Protein AF-A0A8S3RIJ0-F1 (afdb_monomer_lite)

Foldseek 3Di:
DVVVVVLVVVLLVVQLVQDDPLLQLLVLCCVLVLDPPVCSCVLVVDPDVSSSSVSVSVSNVVSVPVVSSLVSCCVDPNPVSSVVVVVSVVVVVVVVVVVVVVVVVVVVVVVVVVVVVVVVVVVVVVVVVVVVVVVVVVVVVVVVVVVVVVVVVVVVVVVVVVVVVVVVVVVVVVVVVVVVVVVVVVVVVVVVVVVVVVVVVVVVVVVVVVVVVVVVVVVVVVVVVVVVVVVVVVVVVVVVVVVVVVVVPPPDPDDDDDDDDDDDDDDDDDDDDDDDDDDDD

Sequence (281 aa):
MADTNKRIEKSLSFIKDNLTHVDSVIDKLIEFDVIPMKERDSIVCKPLERDQIQSVVDVVTRKKKRRGFLSALEETKNEHVADTIKSNEDNVEANDKAEKELQNIKEENKYLKTHQEKLRKQLEEKVSRMRELNKKAIESQNKCKQLEDKTEVMQKVLNEKEENVLALKDECGKLKTQIDQVEQKLKEKDEKIDALSKNLQDFFKELKNQSENTKQILSDNEQLKIEVAEMKKGIEELKKMCTSKYDEPKKMKSDTKPNISKNRPPLWRSGTSSTPRHLKK

Radius of gyration: 94.92 Å; chains: 1; bounding box: 170×48×234 Å

Secondary structure (DSSP, 8-state):
-HHHHHHHHHHHHHHHHH---HHHHHHHHHHTTSS-HHHHHHHHT-SSHHHHHHHHHHHHHHHT-HHHHHHHHHTTTTHHHHHHHHHHHHHHHHHHHHHHHHHHHHHHHHHHHHHHHHHHHHHHHHHHHHHHHHHHHHHHHHHHHHHHHHHHHHHHHHHHHHHHHHHHHHHHHHHHHHHHHHHHHHHHHHHHHHHHHHHHHHHHHHHHHHHHHHHHHHHHHHHHHHHHHHHHHHHHHHHHHHHHHHHGGGS--SS--------------------------

Structure (mmCIF, N/CA/C/O backbone):
data_AF-A0A8S3RIJ0-F1
#
_entry.id   AF-A0A8S3RIJ0-F1
#
loop_
_atom_site.group_PDB
_atom_site.id
_atom_site.type_symbol
_atom_site.label_atom_id
_atom_site.label_alt_id
_atom_site.label_comp_id
_atom_site.label_asym_id
_atom_site.label_entity_id
_atom_site.label_seq_id
_atom_site.pdbx_PDB_ins_code
_atom_site.Cartn_x
_atom_site.Cartn_y
_atom_site.Cartn_z
_atom_site.occupancy
_atom_site.B_iso_or_equiv
_atom_site.auth_seq_id
_atom_site.auth_comp_id
_atom_site.auth_asym_id
_atom_site.auth_atom_id
_atom_site.pdbx_PDB_model_num
ATOM 1 N N . MET A 1 1 ? -52.034 -9.203 65.435 1.00 43.47 1 MET A N 1
ATOM 2 C CA . MET A 1 1 ? -53.268 -9.190 66.260 1.00 43.47 1 MET A CA 1
ATOM 3 C C . MET A 1 1 ? -53.584 -10.536 66.919 1.00 43.47 1 MET A C 1
ATOM 5 O O . MET A 1 1 ? -54.028 -10.522 68.055 1.00 43.47 1 MET A O 1
ATOM 9 N N . ALA A 1 2 ? -53.355 -11.693 66.278 1.00 39.72 2 ALA A N 1
ATOM 10 C CA . ALA A 1 2 ? -53.595 -12.995 66.926 1.00 39.72 2 ALA A CA 1
ATOM 11 C C . ALA A 1 2 ? -52.648 -13.274 68.117 1.00 39.72 2 ALA A C 1
ATOM 13 O O . ALA A 1 2 ? -53.052 -13.872 69.110 1.00 39.72 2 ALA A O 1
ATOM 14 N N . ASP A 1 3 ? -51.408 -12.787 68.045 1.00 55.16 3 ASP A N 1
ATOM 15 C CA . ASP A 1 3 ? -50.369 -13.110 69.030 1.00 55.16 3 ASP A CA 1
ATOM 16 C C . ASP A 1 3 ? -50.439 -12.249 70.306 1.00 55.16 3 ASP A C 1
ATOM 18 O O . ASP A 1 3 ? -50.108 -12.703 71.397 1.00 55.16 3 ASP A O 1
ATOM 22 N N . THR A 1 4 ? -50.970 -11.028 70.203 1.00 55.75 4 THR A N 1
ATOM 23 C CA . THR A 1 4 ? -51.190 -10.123 71.343 1.00 55.75 4 THR A CA 1
ATOM 24 C C . THR A 1 4 ? -52.302 -10.628 72.261 1.00 55.75 4 THR A C 1
ATOM 26 O O . THR A 1 4 ? -52.150 -10.594 73.479 1.00 55.75 4 THR A O 1
ATOM 29 N N . ASN A 1 5 ? -53.385 -11.175 71.696 1.00 56.53 5 ASN A N 1
ATOM 30 C CA . ASN A 1 5 ? -54.497 -11.725 72.480 1.00 56.53 5 ASN A CA 1
ATOM 31 C C . ASN A 1 5 ? -54.069 -12.971 73.265 1.00 56.53 5 ASN A C 1
ATOM 33 O O . ASN A 1 5 ? -54.355 -13.085 74.453 1.00 56.53 5 ASN A O 1
ATOM 37 N N . LYS A 1 6 ? -53.284 -13.848 72.632 1.00 63.56 6 LYS A N 1
ATOM 38 C CA . LYS A 1 6 ? -52.745 -15.058 73.264 1.00 63.56 6 LYS A CA 1
ATOM 39 C C . LYS A 1 6 ? -51.758 -14.745 74.399 1.00 63.56 6 LYS A C 1
ATOM 41 O O . LYS A 1 6 ? -51.689 -15.478 75.384 1.00 63.56 6 LYS A O 1
ATOM 46 N N . ARG A 1 7 ? -51.005 -13.643 74.290 1.00 63.53 7 ARG A N 1
ATOM 47 C CA . ARG A 1 7 ? -50.091 -13.160 75.343 1.00 63.53 7 ARG A CA 1
ATOM 48 C C . ARG A 1 7 ? -50.849 -12.535 76.523 1.00 63.53 7 ARG A C 1
ATOM 50 O O . ARG A 1 7 ? -50.497 -12.811 77.666 1.00 63.53 7 ARG A O 1
ATOM 57 N N . ILE A 1 8 ? -51.917 -11.772 76.265 1.00 66.00 8 ILE A N 1
ATOM 58 C CA . ILE A 1 8 ? -52.792 -11.211 77.312 1.00 66.00 8 ILE A CA 1
ATOM 59 C C . ILE A 1 8 ? -53.454 -12.332 78.123 1.00 66.00 8 ILE A C 1
ATOM 61 O O . ILE A 1 8 ? -53.435 -12.285 79.350 1.00 66.00 8 ILE A O 1
ATOM 65 N N . GLU A 1 9 ? -53.970 -13.371 77.464 1.00 66.69 9 GLU A N 1
ATOM 66 C CA . GLU A 1 9 ? -54.578 -14.524 78.145 1.00 66.69 9 GLU A CA 1
ATOM 67 C C . GLU A 1 9 ? -53.598 -15.239 79.084 1.00 66.69 9 GLU A C 1
ATOM 69 O O . GLU A 1 9 ? -53.968 -15.587 80.205 1.00 66.69 9 GLU A O 1
ATOM 74 N N . LYS A 1 10 ? -52.333 -15.387 78.670 1.00 71.94 10 LYS A N 1
ATOM 75 C CA . LYS A 1 10 ? -51.284 -16.028 79.476 1.00 71.94 10 LYS A CA 1
ATOM 76 C C . LYS A 1 10 ? -50.884 -15.198 80.705 1.00 71.94 10 LYS A C 1
ATOM 78 O O . LYS A 1 10 ? -50.645 -15.755 81.777 1.00 71.94 10 LYS A O 1
ATOM 83 N N . SER A 1 11 ? -50.845 -13.872 80.578 1.00 72.19 11 SER A N 1
ATOM 84 C CA . SER A 1 11 ? -50.605 -12.970 81.714 1.00 72.19 11 SER A CA 1
ATOM 85 C C . SER A 1 11 ? -51.785 -12.960 82.688 1.00 72.19 11 SER A C 1
ATOM 87 O O . SER A 1 11 ? -51.584 -12.966 83.899 1.00 72.19 11 SER A O 1
ATOM 89 N N . LEU A 1 12 ? -53.020 -13.012 82.180 1.00 74.44 12 LEU A N 1
ATOM 90 C CA . LEU A 1 12 ? -54.222 -13.082 83.014 1.00 74.44 12 LEU A CA 1
ATOM 91 C C . LEU A 1 12 ? -54.333 -14.419 83.753 1.00 74.44 12 LEU A C 1
ATOM 93 O O . LEU A 1 12 ? -54.744 -14.421 84.910 1.00 74.44 12 LEU A O 1
ATOM 97 N N . SER A 1 13 ? -53.954 -15.545 83.138 1.00 78.25 13 SER A N 1
ATOM 98 C CA . SER A 1 13 ? -53.884 -16.829 83.849 1.00 78.25 13 SER A CA 1
ATOM 99 C C . SER A 1 13 ? -52.820 -16.812 84.948 1.00 78.25 13 SER A C 1
ATOM 101 O O . SER A 1 13 ? -53.092 -17.252 86.057 1.00 78.25 13 SER A O 1
ATOM 103 N N . PHE A 1 14 ? -51.647 -16.222 84.685 1.00 81.38 14 PHE A N 1
ATOM 104 C CA . PHE A 1 14 ? -50.584 -16.113 85.687 1.00 81.38 14 PHE A CA 1
ATOM 105 C C . PHE A 1 14 ? -51.025 -15.309 86.918 1.00 81.38 14 PHE A C 1
ATOM 107 O O . PHE A 1 14 ? -50.805 -15.749 88.043 1.00 81.38 14 PHE A O 1
ATOM 114 N N . ILE A 1 15 ? -51.703 -14.172 86.722 1.00 81.94 15 ILE A N 1
ATOM 115 C CA . ILE A 1 15 ? -52.221 -13.352 87.829 1.00 81.94 15 ILE A CA 1
ATOM 116 C C . ILE A 1 15 ? -53.247 -14.136 88.655 1.00 81.94 15 ILE A C 1
ATOM 118 O O . ILE A 1 15 ? -53.199 -14.099 89.880 1.00 81.94 15 ILE A O 1
ATOM 122 N N . LYS A 1 16 ? -54.149 -14.881 88.002 1.00 80.31 16 LYS A N 1
ATOM 123 C CA . LYS A 1 16 ? -55.184 -15.668 88.692 1.00 80.31 16 LYS A CA 1
ATOM 124 C C . LYS A 1 16 ? -54.617 -16.751 89.602 1.00 80.31 16 LYS A C 1
ATOM 126 O O . LYS A 1 16 ? -55.215 -17.030 90.635 1.00 80.31 16 LYS A O 1
ATOM 131 N N . ASP A 1 17 ? -53.496 -17.346 89.212 1.00 80.81 17 ASP A N 1
ATOM 132 C CA . ASP A 1 17 ? -52.905 -18.470 89.935 1.00 80.81 17 ASP A CA 1
ATOM 133 C C . ASP A 1 17 ? -51.870 -18.029 90.992 1.00 80.81 17 ASP A C 1
ATOM 135 O O . ASP A 1 17 ? -51.458 -18.850 91.806 1.00 80.81 17 ASP A O 1
ATOM 139 N N . ASN A 1 18 ? -51.455 -16.752 91.006 1.00 82.25 18 ASN A N 1
ATOM 140 C CA . ASN A 1 18 ? -50.363 -16.264 91.865 1.00 82.25 18 ASN A CA 1
ATOM 141 C C . ASN A 1 18 ? -50.725 -15.057 92.752 1.00 82.25 18 ASN A C 1
ATOM 143 O O . ASN A 1 18 ? -49.866 -14.604 93.512 1.00 82.25 18 ASN A O 1
ATOM 147 N N . LEU A 1 19 ? -51.953 -14.529 92.668 1.00 84.00 19 LEU A N 1
ATOM 148 C CA . LEU A 1 19 ? -52.415 -13.429 93.519 1.00 84.00 19 LEU A CA 1
ATOM 149 C C . LEU A 1 19 ? -52.816 -13.947 94.906 1.00 84.00 19 LEU A C 1
ATOM 151 O O . LEU A 1 19 ? -53.650 -14.839 95.030 1.00 84.00 19 LEU A O 1
ATOM 155 N N . THR A 1 20 ? -52.250 -13.352 95.949 1.00 80.12 20 THR A N 1
ATOM 156 C CA . THR A 1 20 ? -52.528 -13.669 97.357 1.00 80.12 20 THR A CA 1
ATOM 157 C C . THR A 1 20 ? -52.934 -12.398 98.103 1.00 80.12 20 THR A C 1
ATOM 159 O O . THR A 1 20 ? -52.719 -11.295 97.608 1.00 80.12 20 THR A O 1
ATOM 162 N N . HIS A 1 21 ? -53.547 -12.503 99.287 1.00 81.25 21 HIS A N 1
ATOM 163 C CA . HIS A 1 21 ? -53.942 -11.323 100.082 1.00 81.25 21 HIS A CA 1
ATOM 164 C C . HIS A 1 21 ? -54.812 -10.313 99.300 1.00 81.25 21 HIS A C 1
ATOM 166 O O . HIS A 1 21 ? -54.548 -9.108 99.276 1.00 81.25 21 HIS A O 1
ATOM 172 N N . VAL A 1 22 ? -55.850 -10.831 98.641 1.00 81.75 22 VAL A N 1
ATOM 173 C CA . VAL A 1 22 ? -56.714 -10.107 97.692 1.00 81.75 22 VAL A CA 1
ATOM 174 C C . VAL A 1 22 ? -57.384 -8.893 98.333 1.00 81.75 22 VAL A C 1
ATOM 176 O O . VAL A 1 22 ? -57.445 -7.838 97.708 1.00 81.75 22 VAL A O 1
ATOM 179 N N . ASP A 1 23 ? -57.806 -9.001 99.592 1.00 81.31 23 ASP A N 1
ATOM 180 C CA . ASP A 1 23 ? -58.427 -7.900 100.336 1.00 81.31 23 ASP A CA 1
ATOM 181 C C . ASP A 1 23 ? -57.489 -6.694 100.480 1.00 81.31 23 ASP A C 1
ATOM 183 O O . ASP A 1 23 ? -57.895 -5.555 100.262 1.00 81.31 23 ASP A O 1
ATOM 187 N N . SER A 1 24 ? -56.201 -6.939 100.750 1.00 83.38 24 SER A N 1
ATOM 188 C CA . SER A 1 24 ? -55.189 -5.880 100.842 1.00 83.38 24 SER A CA 1
ATOM 189 C C . SER A 1 24 ? -54.943 -5.210 99.490 1.00 83.38 24 SER A C 1
ATOM 191 O O . SER A 1 24 ? -54.743 -3.999 99.426 1.00 83.38 24 SER A O 1
ATOM 193 N N . VAL A 1 25 ? -54.996 -5.985 98.402 1.00 82.88 25 VAL A N 1
ATOM 194 C CA . VAL A 1 25 ? -54.912 -5.455 97.034 1.00 82.88 25 VAL A CA 1
ATOM 195 C C . VAL A 1 25 ? -56.142 -4.604 96.727 1.00 82.88 25 VAL A C 1
ATOM 197 O O . VAL A 1 25 ? -55.992 -3.503 96.214 1.00 82.88 25 VAL A O 1
ATOM 200 N N . ILE A 1 26 ? -57.351 -5.051 97.077 1.00 83.50 26 ILE A N 1
ATOM 201 C CA . ILE A 1 26 ? -58.597 -4.297 96.862 1.00 83.50 26 ILE A CA 1
ATOM 202 C C . ILE A 1 26 ? -58.576 -2.965 97.618 1.00 83.50 26 ILE A C 1
ATOM 204 O O . ILE A 1 26 ? -58.917 -1.936 97.035 1.00 83.50 26 ILE A O 1
ATOM 208 N N . ASP A 1 27 ? -58.141 -2.963 98.877 1.00 84.19 27 ASP A N 1
ATOM 209 C CA . ASP A 1 27 ? -58.068 -1.746 99.690 1.00 84.19 27 ASP A CA 1
ATOM 210 C C . ASP A 1 27 ? -57.086 -0.729 99.089 1.00 84.19 27 ASP A C 1
ATOM 212 O O . ASP A 1 27 ? -57.430 0.445 98.926 1.00 84.19 27 ASP A O 1
ATOM 216 N N . LYS A 1 28 ? -55.912 -1.190 98.637 1.00 85.25 28 LYS A N 1
ATOM 217 C CA . LYS A 1 28 ? -54.950 -0.353 97.904 1.00 85.25 28 LYS A CA 1
ATOM 218 C C . LYS A 1 28 ? -55.471 0.120 96.548 1.00 85.25 28 LYS A C 1
ATOM 220 O O . LYS A 1 28 ? -55.224 1.254 96.151 1.00 85.25 28 LYS A O 1
ATOM 225 N N . LEU A 1 29 ? -56.251 -0.694 95.840 1.00 84.62 29 LEU A N 1
ATOM 226 C CA . LEU A 1 29 ? -56.880 -0.283 94.581 1.00 84.62 29 LEU A CA 1
ATOM 227 C C . LEU A 1 29 ? -57.945 0.799 94.771 1.00 84.62 29 LEU A C 1
ATOM 229 O O . LEU A 1 29 ? -58.163 1.592 93.856 1.00 84.62 29 LEU A O 1
ATOM 233 N N . ILE A 1 30 ? -58.600 0.847 95.928 1.00 84.75 30 ILE A N 1
ATOM 234 C CA . ILE A 1 30 ? -59.526 1.928 96.280 1.00 84.75 30 ILE A CA 1
ATOM 235 C C . ILE A 1 30 ? -58.745 3.187 96.657 1.00 84.75 30 ILE A C 1
ATOM 237 O O . ILE A 1 30 ? -59.102 4.273 96.206 1.00 84.75 30 ILE A O 1
ATOM 241 N N . GLU A 1 31 ? -57.651 3.040 97.411 1.00 86.62 31 GLU A N 1
ATOM 242 C CA . GLU A 1 31 ? -56.743 4.140 97.765 1.00 86.62 31 GLU A CA 1
ATOM 243 C C . GLU A 1 31 ? -56.167 4.831 96.517 1.00 86.62 31 GLU A C 1
ATOM 245 O O . GLU A 1 31 ? -56.173 6.057 96.424 1.00 86.62 31 GLU A O 1
ATOM 250 N N . PHE A 1 32 ? -55.759 4.056 95.508 1.00 82.88 32 PHE A N 1
ATOM 251 C CA . PHE A 1 32 ? -55.255 4.576 94.232 1.00 82.88 32 PHE A CA 1
ATOM 252 C C . PHE A 1 32 ? -56.344 4.994 93.231 1.00 82.88 32 PHE A C 1
ATOM 254 O O . PHE A 1 32 ? -56.036 5.240 92.060 1.00 82.88 32 PHE A O 1
ATOM 261 N N . ASP A 1 33 ? -57.614 5.051 93.650 1.00 82.19 33 ASP A N 1
ATOM 262 C CA . ASP A 1 33 ? -58.767 5.380 92.798 1.00 82.19 33 ASP A CA 1
ATOM 263 C C . ASP A 1 33 ? -58.870 4.476 91.543 1.00 82.19 33 ASP A C 1
ATOM 265 O O . ASP A 1 33 ? -59.362 4.856 90.475 1.00 82.19 33 ASP A O 1
ATOM 269 N N . VAL A 1 34 ? -58.370 3.241 91.622 1.00 81.19 34 VAL A N 1
ATOM 270 C CA . VAL A 1 34 ? -58.473 2.248 90.541 1.00 81.19 34 VAL A CA 1
ATOM 271 C C . VAL A 1 34 ? -59.858 1.608 90.542 1.00 81.19 34 VAL A C 1
ATOM 273 O O . VAL A 1 34 ? -60.438 1.397 89.472 1.00 81.19 34 VAL A O 1
ATOM 276 N N . ILE A 1 35 ? -60.398 1.345 91.736 1.00 83.62 35 ILE A N 1
ATOM 277 C CA . ILE A 1 35 ? -61.718 0.752 91.959 1.00 83.62 35 ILE A CA 1
ATOM 278 C C . ILE A 1 35 ? -62.524 1.671 92.889 1.00 83.62 35 ILE A C 1
ATOM 280 O O . ILE A 1 35 ? -62.034 2.045 93.950 1.00 83.62 35 ILE A O 1
ATOM 284 N N . PRO A 1 36 ? -63.766 2.045 92.540 1.00 80.25 36 PRO A N 1
ATOM 285 C CA . PRO A 1 36 ? -64.604 2.834 93.432 1.00 80.25 36 PRO A CA 1
ATOM 286 C C . PRO A 1 36 ? -65.034 2.000 94.644 1.00 80.25 36 PRO A C 1
ATOM 288 O O . PRO A 1 36 ? -65.353 0.821 94.518 1.00 80.25 36 PRO A O 1
ATOM 291 N N . MET A 1 37 ? -65.153 2.634 95.810 1.00 79.50 37 MET A N 1
ATOM 292 C CA . MET A 1 37 ? -65.466 1.955 97.078 1.00 79.50 37 MET A CA 1
ATOM 293 C C . MET A 1 37 ? -66.746 1.097 97.039 1.00 79.50 37 MET A C 1
ATOM 295 O O . MET A 1 37 ? -66.829 0.079 97.712 1.00 79.50 37 MET A O 1
ATOM 299 N N . LYS A 1 38 ? -67.718 1.449 96.186 1.00 81.19 38 LYS A N 1
ATOM 300 C CA . LYS A 1 38 ? -68.960 0.680 95.974 1.00 81.19 38 LYS A CA 1
ATOM 301 C C . LYS A 1 38 ? -68.738 -0.696 95.329 1.00 81.19 38 LYS A C 1
ATOM 303 O O . LYS A 1 38 ? -69.563 -1.588 95.488 1.00 81.19 38 LYS A O 1
ATOM 308 N N . GLU A 1 39 ? -67.652 -0.865 94.577 1.00 80.31 39 GLU A N 1
ATOM 309 C CA . GLU A 1 39 ? -67.288 -2.137 93.944 1.00 80.31 39 GLU A CA 1
ATOM 310 C C . GLU A 1 39 ? -66.538 -3.064 94.924 1.00 80.31 39 GLU A C 1
ATOM 312 O O . GLU A 1 39 ? -66.476 -4.264 94.672 1.00 80.31 39 GLU A O 1
ATOM 317 N N . ARG A 1 40 ? -66.057 -2.550 96.073 1.00 81.50 40 ARG A N 1
ATOM 318 C CA . ARG A 1 40 ? -65.376 -3.328 97.127 1.00 81.50 40 ARG A CA 1
ATOM 319 C C . ARG A 1 40 ? -66.235 -4.481 97.621 1.00 81.50 40 ARG A C 1
ATOM 321 O O . ARG A 1 40 ? -65.846 -5.637 97.502 1.00 81.50 40 ARG A O 1
ATOM 328 N N . ASP A 1 41 ? -67.431 -4.164 98.105 1.00 79.38 41 ASP A N 1
ATOM 329 C CA . ASP A 1 41 ? -68.324 -5.147 98.722 1.00 79.38 41 ASP A CA 1
ATOM 330 C C . ASP A 1 41 ? -68.803 -6.174 97.686 1.00 79.38 41 ASP A C 1
ATOM 332 O O . ASP A 1 41 ? -68.925 -7.358 97.975 1.00 79.38 41 ASP A O 1
ATOM 336 N N . SER A 1 42 ? -68.962 -5.748 96.428 1.00 80.69 42 SER A N 1
ATOM 337 C CA . SER A 1 42 ? -69.319 -6.640 95.315 1.00 80.69 42 SER A CA 1
ATOM 338 C C . SER A 1 42 ? -68.216 -7.646 94.963 1.00 80.69 42 SER A C 1
ATOM 340 O O . SER A 1 42 ? -68.508 -8.711 94.415 1.00 80.69 42 SER A O 1
ATOM 342 N N . ILE A 1 43 ? -66.953 -7.313 95.239 1.00 80.81 43 ILE A N 1
ATOM 343 C CA . ILE A 1 43 ? -65.804 -8.193 95.019 1.00 80.81 43 ILE A CA 1
ATOM 344 C C . ILE A 1 43 ? -65.590 -9.085 96.245 1.00 80.81 43 ILE A C 1
ATOM 346 O O . ILE A 1 43 ? -65.499 -10.297 96.086 1.00 80.81 43 ILE A O 1
ATOM 350 N N . VAL A 1 44 ? -65.565 -8.506 97.449 1.00 79.94 44 VAL A N 1
ATOM 351 C CA . VAL A 1 44 ? -65.253 -9.203 98.711 1.00 79.94 44 VAL A CA 1
ATOM 352 C C . VAL A 1 44 ? -66.360 -10.181 99.123 1.00 79.94 44 VAL A C 1
ATOM 354 O O . VAL A 1 44 ? -66.058 -11.252 99.639 1.00 79.94 44 VAL A O 1
ATOM 357 N N . CYS A 1 45 ? -67.637 -9.905 98.824 1.00 78.25 45 CYS A N 1
ATOM 358 C CA . CYS A 1 45 ? -68.747 -10.823 99.128 1.00 78.25 45 CYS A CA 1
ATOM 359 C C . CYS A 1 45 ? -68.745 -12.127 98.305 1.00 78.25 45 CYS A C 1
ATOM 361 O O . CYS A 1 45 ? -69.657 -12.945 98.457 1.00 78.25 45 CYS A O 1
ATOM 363 N N . LYS A 1 46 ? -67.762 -12.344 97.421 1.00 81.44 46 LYS A N 1
ATOM 364 C CA . LYS A 1 46 ? -67.635 -13.606 96.689 1.00 81.44 46 LYS A CA 1
ATOM 365 C C . LYS A 1 46 ? -67.059 -14.703 97.595 1.00 81.44 46 LYS A C 1
ATOM 367 O O . LYS A 1 46 ? -66.079 -14.453 98.289 1.00 81.44 46 LYS A O 1
ATOM 372 N N . PRO A 1 47 ? -67.645 -15.916 97.584 1.00 70.19 47 PRO A N 1
ATOM 373 C CA . PRO A 1 47 ? -67.356 -16.952 98.579 1.00 70.19 47 PRO A CA 1
ATOM 374 C C . PRO A 1 47 ? -65.996 -17.639 98.401 1.00 70.19 47 PRO A C 1
ATOM 376 O O . PRO A 1 47 ? -65.506 -18.261 99.338 1.00 70.19 47 PRO A O 1
ATOM 379 N N . LEU A 1 48 ? -65.395 -17.561 97.211 1.00 79.88 48 LEU A N 1
ATOM 380 C CA . LEU A 1 48 ? -64.098 -18.161 96.905 1.00 79.88 48 LEU A CA 1
ATOM 381 C C . LEU A 1 48 ? -63.094 -17.066 96.549 1.00 79.88 48 LEU A C 1
ATOM 383 O O . LEU A 1 48 ? -63.380 -16.228 95.692 1.00 79.88 48 LEU A O 1
ATOM 387 N N . GLU A 1 49 ? -61.887 -17.133 97.119 1.00 76.12 49 GLU A N 1
ATOM 388 C CA . GLU A 1 49 ? -60.786 -16.210 96.792 1.00 76.12 49 GLU A CA 1
ATOM 389 C C . GLU A 1 49 ? -60.524 -16.160 95.281 1.00 76.12 49 GLU A C 1
ATOM 391 O O . GLU A 1 49 ? -60.311 -15.096 94.712 1.00 76.12 49 GLU A O 1
ATOM 396 N N . ARG A 1 50 ? -60.649 -17.293 94.581 1.00 76.81 50 ARG A N 1
ATOM 397 C CA . ARG A 1 50 ? -60.484 -17.361 93.122 1.00 76.81 50 ARG A CA 1
ATOM 398 C C . ARG A 1 50 ? -61.487 -16.486 92.358 1.00 76.81 50 ARG A C 1
ATOM 400 O O . ARG A 1 50 ? -61.130 -15.874 91.352 1.00 76.81 50 ARG A O 1
ATOM 407 N N . ASP A 1 51 ? -62.718 -16.387 92.855 1.00 79.69 51 ASP A N 1
ATOM 408 C CA . ASP A 1 51 ? -63.769 -15.557 92.261 1.00 79.69 51 ASP A CA 1
ATOM 409 C C . ASP A 1 51 ? -63.576 -14.075 92.608 1.00 79.69 51 ASP A C 1
ATOM 411 O O . ASP A 1 51 ? -63.900 -13.197 91.798 1.00 79.69 51 ASP A O 1
ATOM 415 N N . GLN A 1 52 ? -63.010 -13.783 93.784 1.00 81.88 52 GLN A N 1
ATOM 416 C CA . GLN A 1 52 ? -62.574 -12.440 94.165 1.00 81.88 52 GLN A CA 1
ATOM 417 C C . GLN A 1 52 ? -61.432 -11.974 93.246 1.00 81.88 52 GLN A C 1
ATOM 419 O O . GLN A 1 52 ? -61.563 -10.932 92.603 1.00 81.88 52 GLN A O 1
ATOM 424 N N . ILE A 1 53 ? -60.379 -12.787 93.073 1.00 82.06 53 ILE A N 1
ATOM 425 C CA . ILE A 1 53 ? -59.241 -12.535 92.168 1.00 82.06 53 ILE A CA 1
ATOM 426 C C . ILE A 1 53 ? -59.729 -12.295 90.738 1.00 82.06 53 ILE A C 1
ATOM 428 O O . ILE A 1 53 ? -59.354 -11.304 90.113 1.00 82.06 53 ILE A O 1
ATOM 432 N N . GLN A 1 54 ? -60.618 -13.154 90.228 1.00 82.38 54 GLN A N 1
ATOM 433 C CA . GLN A 1 54 ? -61.210 -12.996 88.899 1.00 82.38 54 GLN A CA 1
ATOM 434 C C . GLN A 1 54 ? -61.920 -11.643 88.746 1.00 82.38 54 GLN A C 1
ATOM 436 O O . GLN A 1 54 ? -61.775 -10.973 87.728 1.00 82.38 54 GLN A O 1
ATOM 441 N N . SER A 1 55 ? -62.638 -11.203 89.780 1.00 82.00 55 SER A N 1
ATOM 442 C CA . SER A 1 55 ? -63.369 -9.932 89.765 1.00 82.00 55 SER A CA 1
ATOM 443 C C . SER A 1 55 ? -62.448 -8.725 89.812 1.00 82.00 55 SER A C 1
ATOM 445 O O . SER A 1 55 ? -62.680 -7.765 89.080 1.00 82.00 55 SER A O 1
ATOM 447 N N . VAL A 1 56 ? -61.394 -8.780 90.630 1.00 80.88 56 VAL A N 1
ATOM 448 C CA . VAL A 1 56 ? -60.347 -7.750 90.671 1.00 80.88 56 VAL A CA 1
ATOM 449 C C . VAL A 1 56 ? -59.695 -7.629 89.297 1.00 80.88 56 VAL A C 1
ATOM 451 O O . VAL A 1 56 ? -59.626 -6.531 88.744 1.00 80.88 56 VAL A O 1
ATOM 454 N N . VAL A 1 57 ? -59.304 -8.757 88.700 1.00 79.19 57 VAL A N 1
ATOM 455 C CA . VAL A 1 57 ? -58.710 -8.806 87.359 1.00 79.19 57 VAL A CA 1
ATOM 456 C C . VAL A 1 57 ? -59.665 -8.228 86.309 1.00 79.19 57 VAL A C 1
ATOM 458 O O . VAL A 1 57 ? -59.251 -7.391 85.507 1.00 79.19 57 VAL A O 1
ATOM 461 N N . ASP A 1 58 ? -60.950 -8.582 86.331 1.00 80.69 58 ASP A N 1
ATOM 462 C CA . ASP A 1 58 ? -61.939 -8.093 85.360 1.00 80.69 58 ASP A CA 1
ATOM 463 C C . ASP A 1 58 ? -62.243 -6.599 85.520 1.00 80.69 58 ASP A C 1
ATOM 465 O O . ASP A 1 58 ? -62.457 -5.887 84.535 1.00 80.69 58 ASP A O 1
ATOM 469 N N . VAL A 1 59 ? -62.289 -6.087 86.752 1.00 77.56 59 VAL A N 1
ATOM 470 C CA . VAL A 1 59 ? -62.484 -4.654 87.019 1.00 77.56 59 VAL A CA 1
ATOM 471 C C . VAL A 1 59 ? -61.269 -3.854 86.551 1.00 77.56 59 VAL A C 1
ATOM 473 O O . VAL A 1 59 ? -61.420 -2.894 85.792 1.00 77.56 59 VAL A O 1
ATOM 476 N N . VAL A 1 60 ? -60.062 -4.283 86.915 1.00 75.31 60 VAL A N 1
ATOM 477 C CA . VAL A 1 60 ? -58.808 -3.624 86.524 1.00 75.31 60 VAL A CA 1
ATOM 478 C C . VAL A 1 60 ? -58.624 -3.638 85.003 1.00 75.31 60 VAL A C 1
ATOM 480 O O . VAL A 1 60 ? -58.291 -2.607 84.408 1.00 75.31 60 VAL A O 1
ATOM 483 N N . THR A 1 61 ? -58.919 -4.767 84.351 1.00 74.88 61 THR A N 1
ATOM 484 C CA . THR A 1 61 ? -58.834 -4.911 82.887 1.00 74.88 61 THR A CA 1
ATOM 485 C C . THR A 1 61 ? -59.846 -4.007 82.174 1.00 74.88 61 THR A C 1
ATOM 487 O O . THR A 1 61 ? -59.509 -3.374 81.172 1.00 74.88 61 THR A O 1
ATOM 490 N N . ARG A 1 62 ? -61.068 -3.858 82.713 1.00 77.50 62 ARG A N 1
ATOM 491 C CA . ARG A 1 62 ? -62.097 -2.951 82.164 1.00 77.50 62 ARG A CA 1
ATOM 492 C C . ARG A 1 62 ? -61.735 -1.474 82.306 1.00 77.50 62 ARG A C 1
ATOM 494 O O . ARG A 1 62 ? -61.995 -0.696 81.390 1.00 77.50 62 ARG A O 1
ATOM 501 N N . LYS A 1 63 ? -61.146 -1.074 83.436 1.00 75.00 63 LYS A N 1
ATOM 502 C CA . LYS A 1 63 ? -60.846 0.336 83.747 1.00 75.00 63 LYS A CA 1
ATOM 503 C C . LYS A 1 63 ? -59.547 0.840 83.110 1.00 75.00 63 LYS A C 1
ATOM 505 O O . LYS A 1 63 ? -59.310 2.044 83.121 1.00 75.00 63 LYS A O 1
ATOM 510 N N . LYS A 1 64 ? -58.703 -0.048 82.563 1.00 72.12 64 LYS A N 1
ATOM 511 C CA . LYS A 1 64 ? -57.405 0.271 81.926 1.00 72.12 64 LYS A CA 1
ATOM 512 C C . LYS A 1 64 ? -56.432 1.073 82.816 1.00 72.12 64 LYS A C 1
ATOM 514 O O . LYS A 1 64 ? -55.455 1.631 82.320 1.00 72.12 64 LYS A O 1
ATOM 519 N N . LYS A 1 65 ? -56.647 1.112 84.136 1.00 75.12 65 LYS A N 1
ATOM 520 C CA . LYS A 1 65 ? -55.808 1.822 85.121 1.00 75.12 65 LYS A CA 1
ATOM 521 C C . LYS A 1 65 ? -54.681 0.912 85.643 1.00 75.12 65 LYS A C 1
ATOM 523 O O . LYS A 1 65 ? -54.574 0.637 86.833 1.00 75.12 65 LYS A O 1
ATOM 528 N N . ARG A 1 66 ? -53.825 0.433 84.731 1.00 75.00 66 ARG A N 1
ATOM 529 C CA . ARG A 1 66 ? -52.769 -0.563 85.020 1.00 75.00 66 ARG A CA 1
ATOM 530 C C . ARG A 1 66 ? -51.706 -0.072 86.006 1.00 75.00 66 ARG A C 1
ATOM 532 O O . ARG A 1 66 ? -51.241 -0.851 86.825 1.00 75.00 66 ARG A O 1
ATOM 539 N N . ARG A 1 67 ? -51.348 1.217 85.959 1.00 78.94 67 ARG A N 1
ATOM 540 C CA . ARG A 1 67 ? -50.319 1.799 86.838 1.00 78.94 67 ARG A CA 1
ATOM 541 C C . ARG A 1 67 ? -50.713 1.709 88.313 1.00 78.94 67 ARG A C 1
ATOM 543 O O . ARG A 1 67 ? -49.928 1.220 89.107 1.00 78.94 67 ARG A O 1
ATOM 550 N N . GLY A 1 68 ? -51.945 2.096 88.647 1.00 79.25 68 GLY A N 1
ATOM 551 C CA . GLY A 1 68 ? -52.453 1.966 90.016 1.00 79.25 68 GLY A CA 1
ATOM 552 C C . GLY A 1 68 ? -52.624 0.507 90.450 1.00 79.25 68 GLY A C 1
ATOM 553 O O . GLY A 1 68 ? -52.491 0.206 91.628 1.00 79.25 68 GLY A O 1
ATOM 554 N N . PHE A 1 69 ? -52.854 -0.413 89.504 1.00 82.50 69 PHE A N 1
ATOM 555 C CA . PHE A 1 69 ? -52.862 -1.845 89.801 1.00 82.50 69 PHE A CA 1
ATOM 556 C C . PHE A 1 69 ? -51.475 -2.393 90.135 1.00 82.50 69 PHE A C 1
ATOM 558 O O . PHE A 1 69 ? -51.338 -3.090 91.130 1.00 82.50 69 PHE A O 1
ATOM 565 N N . LEU A 1 70 ? -50.443 -2.037 89.368 1.00 81.56 70 LEU A N 1
ATOM 566 C CA . LEU A 1 70 ? -49.062 -2.417 89.678 1.00 81.56 70 LEU A CA 1
ATOM 567 C C . LEU A 1 70 ? -48.604 -1.835 91.023 1.00 81.56 70 LEU A C 1
ATOM 569 O O . LEU A 1 70 ? -48.080 -2.579 91.842 1.00 81.56 70 LEU A O 1
ATOM 573 N N . SER A 1 71 ? -48.908 -0.563 91.304 1.00 84.62 71 SER A N 1
ATOM 574 C CA . SER A 1 71 ? -48.608 0.056 92.604 1.00 84.62 71 SER A CA 1
ATOM 575 C C . SER A 1 71 ? -49.325 -0.636 93.772 1.00 84.62 71 SER A C 1
ATOM 577 O O . SER A 1 71 ? -48.724 -0.839 94.819 1.00 84.62 71 SER A O 1
ATOM 579 N N . ALA A 1 72 ? -50.577 -1.079 93.593 1.00 83.62 72 ALA A N 1
ATOM 580 C CA . ALA A 1 72 ? -51.280 -1.879 94.602 1.00 83.62 72 ALA A CA 1
ATOM 581 C C . ALA A 1 72 ? -50.655 -3.267 94.809 1.00 83.62 72 ALA A C 1
ATOM 583 O O . ALA A 1 72 ? -50.653 -3.779 95.925 1.00 83.62 72 ALA A O 1
ATOM 584 N N . LEU A 1 73 ? -50.126 -3.893 93.756 1.00 84.50 73 LEU A N 1
ATOM 585 C CA . LEU A 1 73 ? -49.431 -5.176 93.872 1.00 84.50 73 LEU A CA 1
ATOM 586 C C . LEU A 1 73 ? -48.064 -5.035 94.561 1.00 84.50 73 LEU A C 1
ATOM 588 O O . LEU A 1 73 ? -47.715 -5.899 95.357 1.00 84.50 73 LEU A O 1
ATOM 592 N N . GLU A 1 74 ? -47.337 -3.947 94.298 1.00 84.31 74 GLU A N 1
ATOM 593 C CA . GLU A 1 74 ? -46.040 -3.622 94.918 1.00 84.31 74 GLU A CA 1
ATOM 594 C C . GLU A 1 74 ? -46.164 -3.251 96.401 1.00 84.31 74 GLU A C 1
ATOM 596 O O . GLU A 1 74 ? -45.340 -3.657 97.212 1.00 84.31 74 GLU A O 1
ATOM 601 N N . GLU A 1 75 ? -47.213 -2.515 96.784 1.00 84.50 75 GLU A N 1
ATOM 602 C CA . GLU A 1 75 ? -47.468 -2.152 98.189 1.00 84.50 75 GLU A CA 1
ATOM 603 C C . GLU A 1 75 ? -48.146 -3.266 99.000 1.00 84.50 75 GLU A C 1
ATOM 605 O O . GLU A 1 75 ? -48.423 -3.111 100.193 1.00 84.50 75 GLU A O 1
ATOM 610 N N . THR A 1 76 ? -48.424 -4.402 98.363 1.00 83.44 76 THR A N 1
ATOM 611 C CA . THR A 1 76 ? -48.954 -5.598 99.017 1.00 83.44 76 THR A CA 1
ATOM 612 C C . THR A 1 76 ? -47.956 -6.743 98.900 1.00 83.44 76 THR A C 1
ATOM 614 O O . THR A 1 76 ? -46.916 -6.638 98.260 1.00 83.44 76 THR A O 1
ATOM 617 N N . LYS A 1 77 ? -48.257 -7.892 99.510 1.00 82.38 77 LYS A N 1
ATOM 618 C CA . LYS A 1 77 ? -47.413 -9.098 99.424 1.00 82.38 77 LYS A CA 1
ATOM 619 C C . LYS A 1 77 ? -47.479 -9.789 98.044 1.00 82.38 77 LYS A C 1
ATOM 621 O O . LYS A 1 77 ? -47.410 -11.011 97.974 1.00 82.38 77 LYS A O 1
ATOM 626 N N . ASN A 1 78 ? -47.651 -9.026 96.961 1.00 85.62 78 ASN A N 1
ATOM 627 C CA . ASN A 1 78 ? -47.787 -9.510 95.583 1.00 85.62 78 ASN A CA 1
ATOM 628 C C 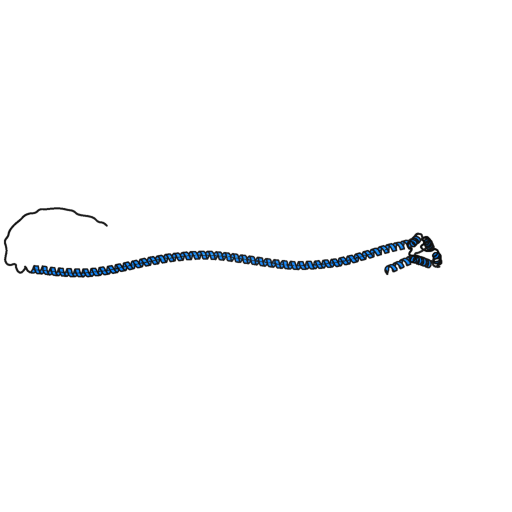. ASN A 1 78 ? -46.748 -8.905 94.626 1.00 85.62 78 ASN A C 1
ATOM 630 O O . ASN A 1 78 ? -46.962 -8.881 93.411 1.00 85.62 78 ASN A O 1
ATOM 634 N N . GLU A 1 79 ? -45.616 -8.445 95.159 1.00 83.69 79 GLU A N 1
ATOM 635 C CA . GLU A 1 79 ? -44.499 -7.879 94.394 1.00 83.69 79 GLU A CA 1
ATOM 636 C C . GLU A 1 79 ? -44.027 -8.821 93.269 1.00 83.69 79 GLU A C 1
ATOM 638 O O . GLU A 1 79 ? -43.839 -8.384 92.137 1.00 83.69 79 GLU A O 1
ATOM 643 N N . HIS A 1 80 ? -43.988 -10.141 93.505 1.00 80.38 80 HIS A N 1
ATOM 644 C CA . HIS A 1 80 ? -43.631 -11.149 92.490 1.00 80.38 80 HIS A CA 1
ATOM 645 C C . HIS A 1 80 ? -44.567 -11.148 91.272 1.00 80.38 80 HIS A C 1
ATOM 647 O O . HIS A 1 80 ? -44.141 -11.427 90.145 1.00 80.38 80 HIS A O 1
ATOM 653 N N . VAL A 1 81 ? -45.850 -10.836 91.486 1.00 84.12 81 VAL A N 1
ATOM 654 C CA . VAL A 1 81 ? -46.837 -10.697 90.410 1.00 84.12 81 VAL A CA 1
ATOM 655 C C . VAL A 1 81 ? -46.579 -9.402 89.646 1.00 84.12 81 VAL A C 1
ATOM 657 O O . VAL A 1 81 ? -46.584 -9.422 88.415 1.00 84.12 81 VAL A O 1
ATOM 660 N N . ALA A 1 82 ? -46.300 -8.301 90.350 1.00 81.94 82 ALA A N 1
ATOM 661 C CA . ALA A 1 82 ? -45.955 -7.022 89.733 1.00 81.94 82 ALA A CA 1
ATOM 662 C C . ALA A 1 82 ? -44.687 -7.127 88.867 1.00 81.94 82 ALA A C 1
ATOM 664 O O . ALA A 1 82 ? -44.711 -6.721 87.703 1.00 81.94 82 ALA A O 1
ATOM 665 N N . ASP A 1 83 ? -43.625 -7.749 89.380 1.00 84.50 83 ASP A N 1
ATOM 666 C CA . ASP A 1 83 ? -42.349 -7.935 88.681 1.00 84.50 83 ASP A CA 1
ATOM 667 C C . ASP A 1 83 ? -42.487 -8.805 87.434 1.00 84.50 83 ASP A C 1
ATOM 669 O O . ASP A 1 83 ? -41.957 -8.477 86.372 1.00 84.50 83 ASP A O 1
ATOM 673 N N . THR A 1 84 ? -43.257 -9.892 87.519 1.00 83.88 84 THR A N 1
ATOM 674 C CA . THR A 1 84 ? -43.504 -10.758 86.359 1.00 83.88 84 THR A CA 1
ATOM 675 C C . THR A 1 84 ? -44.327 -10.038 85.290 1.00 83.88 84 THR A C 1
ATOM 677 O O . THR A 1 84 ? -44.088 -10.212 84.093 1.00 83.88 84 THR A O 1
ATOM 680 N N . ILE A 1 85 ? -45.298 -9.210 85.693 1.00 82.56 85 ILE A N 1
ATOM 681 C CA . ILE A 1 85 ? -46.081 -8.396 84.757 1.00 82.56 85 ILE A CA 1
ATOM 682 C C . ILE A 1 85 ? -45.187 -7.360 84.065 1.00 82.56 85 ILE A C 1
ATOM 684 O O . ILE A 1 85 ? -45.281 -7.237 82.842 1.00 82.56 85 ILE A O 1
ATOM 688 N N . LYS A 1 86 ? -44.325 -6.657 84.814 1.00 83.38 86 LYS A N 1
ATOM 689 C CA . LYS A 1 86 ? -43.366 -5.682 84.270 1.00 83.38 86 LYS A CA 1
ATOM 690 C C . LYS A 1 86 ? -42.370 -6.343 83.319 1.00 83.38 86 LYS A C 1
ATOM 692 O O . LYS A 1 86 ? -42.266 -5.936 82.170 1.00 83.38 86 LYS A O 1
ATOM 697 N N . SER A 1 87 ? -41.737 -7.438 83.741 1.00 81.62 87 SER A N 1
ATOM 698 C CA . SER A 1 87 ? -40.795 -8.196 82.909 1.00 81.62 87 SER A CA 1
ATOM 699 C C . SER A 1 87 ? -41.438 -8.689 81.608 1.00 81.62 87 SER A C 1
ATOM 701 O O . SER A 1 87 ? -40.824 -8.642 80.544 1.00 81.62 87 SER A O 1
ATOM 703 N N . ASN A 1 88 ? -42.702 -9.124 81.652 1.00 80.38 88 ASN A N 1
ATOM 704 C CA . ASN A 1 88 ? -43.437 -9.499 80.446 1.00 80.38 88 ASN A CA 1
ATOM 705 C C . ASN A 1 88 ? -43.744 -8.303 79.531 1.00 80.38 88 ASN A C 1
ATOM 707 O O . ASN A 1 88 ? -43.769 -8.489 78.318 1.00 80.38 88 ASN A O 1
ATOM 711 N N . GLU A 1 89 ? -43.980 -7.102 80.066 1.00 79.00 89 GLU A N 1
ATOM 712 C CA . GLU A 1 89 ? -44.121 -5.886 79.250 1.00 79.00 89 GLU A CA 1
ATOM 713 C C . GLU A 1 89 ? -42.809 -5.508 78.571 1.00 79.00 89 GLU A C 1
ATOM 715 O O . GLU A 1 89 ? -42.802 -5.333 77.353 1.00 79.00 89 GLU A O 1
ATOM 720 N N . ASP A 1 90 ? -41.709 -5.478 79.321 1.00 79.56 90 ASP A N 1
ATOM 721 C CA . ASP A 1 90 ? -40.381 -5.164 78.787 1.00 79.56 90 ASP A CA 1
ATOM 722 C C . ASP A 1 90 ? -39.984 -6.160 77.685 1.00 79.56 90 ASP A C 1
ATOM 724 O O . ASP A 1 90 ? -39.476 -5.782 76.627 1.00 79.56 90 ASP A O 1
ATOM 728 N N . ASN A 1 91 ? -40.297 -7.446 77.880 1.00 82.50 91 ASN A N 1
ATOM 729 C CA . ASN A 1 91 ? -40.090 -8.487 76.874 1.00 82.50 91 ASN A CA 1
ATOM 730 C C . ASN A 1 91 ? -40.970 -8.300 75.628 1.00 82.50 91 ASN A C 1
ATOM 732 O O . ASN A 1 91 ? -40.535 -8.615 74.521 1.00 82.50 91 ASN A O 1
ATOM 736 N N . VAL A 1 92 ? -42.205 -7.808 75.776 1.00 82.19 92 VAL A N 1
ATOM 737 C CA . VAL A 1 92 ? -43.094 -7.526 74.637 1.00 82.19 92 VAL A CA 1
ATOM 738 C C . VAL A 1 92 ? -42.582 -6.330 73.843 1.00 82.19 92 VAL A C 1
ATOM 740 O O . VAL A 1 92 ? -42.501 -6.420 72.622 1.00 82.19 92 VAL A O 1
ATOM 743 N N . GLU A 1 93 ? -42.176 -5.252 74.513 1.00 82.88 93 GLU A N 1
ATOM 744 C CA . GLU A 1 93 ? -41.626 -4.068 73.849 1.00 82.88 93 GLU A CA 1
ATOM 745 C C . GLU A 1 93 ? -40.304 -4.384 73.129 1.00 82.88 93 GLU A C 1
ATOM 747 O O . GLU A 1 93 ? -40.104 -3.989 71.976 1.00 82.88 93 GLU A O 1
ATOM 752 N N . ALA A 1 94 ? -39.434 -5.184 73.756 1.00 86.44 94 ALA A N 1
ATOM 753 C CA . ALA A 1 94 ? -38.217 -5.689 73.128 1.00 86.44 94 ALA A CA 1
ATOM 754 C C . ALA A 1 94 ? -38.515 -6.568 71.901 1.00 86.44 94 ALA A C 1
ATOM 756 O O . ALA A 1 94 ? -37.839 -6.445 70.877 1.00 86.44 94 ALA A O 1
ATOM 757 N N . ASN A 1 95 ? -39.540 -7.422 71.970 1.00 87.19 95 ASN A N 1
ATOM 758 C CA . ASN A 1 95 ? -39.922 -8.294 70.861 1.00 87.19 95 ASN A CA 1
ATOM 759 C C . ASN A 1 95 ? -40.548 -7.509 69.694 1.00 87.19 95 ASN A C 1
ATOM 761 O O . ASN A 1 95 ? -40.200 -7.750 68.542 1.00 87.19 95 ASN A O 1
ATOM 765 N N . ASP A 1 96 ? -41.392 -6.512 69.971 1.00 87.06 96 ASP A N 1
ATOM 766 C CA . ASP A 1 96 ? -41.960 -5.625 68.946 1.00 87.06 96 ASP A CA 1
ATOM 767 C C . ASP A 1 96 ? -40.863 -4.813 68.235 1.00 87.06 96 ASP A C 1
ATOM 769 O O . ASP A 1 96 ? -40.918 -4.582 67.021 1.00 87.06 96 ASP A O 1
ATOM 773 N N . LYS A 1 97 ? -39.835 -4.383 68.979 1.00 92.69 97 LYS A N 1
ATOM 774 C CA . LYS A 1 97 ? -38.651 -3.734 68.409 1.00 92.69 97 LYS A CA 1
ATOM 775 C C . LYS A 1 97 ? -37.852 -4.702 67.531 1.00 92.69 97 LYS A C 1
ATOM 777 O O . LYS A 1 97 ? -37.518 -4.347 66.400 1.00 92.69 97 LYS A O 1
ATOM 782 N N . ALA A 1 98 ? -37.614 -5.926 68.005 1.00 92.44 98 ALA A N 1
ATOM 783 C CA . ALA A 1 98 ? -36.922 -6.964 67.245 1.00 92.44 98 ALA A CA 1
ATOM 784 C C . ALA A 1 98 ? -37.676 -7.350 65.960 1.00 92.44 98 ALA A C 1
ATOM 786 O O . ALA A 1 98 ? -37.055 -7.533 64.916 1.00 92.44 98 ALA A O 1
ATOM 787 N N . GLU A 1 99 ? -39.011 -7.419 65.990 1.00 92.00 99 GLU A N 1
ATOM 788 C CA . GLU A 1 99 ? -39.833 -7.692 64.804 1.00 92.00 99 GLU A CA 1
ATOM 789 C C . GLU A 1 99 ? -39.698 -6.588 63.745 1.00 92.00 99 GLU A C 1
ATOM 791 O O . GLU A 1 99 ? -39.540 -6.888 62.557 1.00 92.00 99 GLU A O 1
ATOM 796 N N . LYS A 1 100 ? -39.695 -5.314 64.160 1.00 94.44 100 LYS A N 1
ATOM 797 C CA . LYS A 1 100 ? -39.464 -4.178 63.250 1.00 94.44 100 LYS A CA 1
ATOM 798 C C . LYS A 1 100 ? -38.066 -4.217 62.636 1.00 94.44 100 LYS A C 1
ATOM 800 O O . LYS A 1 100 ? -37.926 -4.038 61.427 1.00 94.44 100 LYS A O 1
ATOM 805 N N . GLU A 1 101 ? -37.041 -4.483 63.442 1.00 96.25 101 GLU A N 1
ATOM 806 C CA . GLU A 1 101 ? -35.663 -4.630 62.958 1.00 96.25 101 GLU A CA 1
ATOM 807 C C . GLU A 1 101 ? -35.540 -5.798 61.971 1.00 96.25 101 GLU A C 1
ATOM 809 O O . GLU A 1 101 ? -34.970 -5.643 60.890 1.00 96.25 101 GLU A O 1
ATOM 814 N N . LEU A 1 102 ? -36.157 -6.942 62.277 1.00 95.75 102 LEU A N 1
ATOM 815 C CA . LEU A 1 102 ? -36.198 -8.103 61.391 1.00 95.75 102 LEU A CA 1
ATOM 816 C C . LEU A 1 102 ? -36.869 -7.770 60.051 1.00 95.75 102 LEU A C 1
ATOM 818 O O . LEU A 1 102 ? -36.430 -8.244 59.001 1.00 95.75 102 LEU A O 1
ATOM 822 N N . GLN A 1 103 ? -37.938 -6.973 60.067 1.00 95.69 103 GLN A N 1
ATOM 823 C CA . GLN A 1 103 ? -38.623 -6.557 58.849 1.00 95.69 103 GLN A CA 1
ATOM 824 C C . GLN A 1 103 ? -37.756 -5.625 57.994 1.00 95.69 103 GLN A C 1
ATOM 826 O O . GLN A 1 103 ? -37.622 -5.872 56.794 1.00 95.69 103 GLN A O 1
ATOM 831 N N . ASN A 1 104 ? -37.073 -4.656 58.608 1.00 97.00 104 ASN A N 1
ATOM 832 C CA . ASN A 1 104 ? -36.110 -3.798 57.912 1.00 97.00 104 ASN A CA 1
ATOM 833 C C . ASN A 1 104 ? -34.974 -4.619 57.282 1.00 97.00 104 ASN A C 1
ATOM 835 O O . ASN A 1 104 ? -34.673 -4.463 56.100 1.00 97.00 104 ASN A O 1
ATOM 839 N N . ILE A 1 105 ? -34.401 -5.566 58.034 1.00 97.25 105 ILE A N 1
ATOM 840 C CA . ILE A 1 105 ? -33.343 -6.463 57.543 1.00 97.25 105 ILE A CA 1
ATOM 841 C C . ILE A 1 105 ? -33.840 -7.304 56.358 1.00 97.25 105 ILE A C 1
ATOM 843 O O . ILE A 1 105 ? -33.093 -7.554 55.408 1.00 97.25 105 ILE A O 1
ATOM 847 N N . LYS A 1 106 ? -35.097 -7.765 56.375 1.00 97.06 106 LYS A N 1
ATOM 848 C CA . LYS A 1 106 ? -35.686 -8.514 55.252 1.00 97.06 106 LYS A CA 1
ATOM 849 C C . LYS A 1 106 ? -35.818 -7.653 53.998 1.00 97.06 106 LYS A C 1
ATOM 851 O O . LYS A 1 106 ? -35.532 -8.137 52.901 1.00 97.06 106 LYS A O 1
ATOM 856 N N . GLU A 1 107 ? -36.247 -6.405 54.145 1.00 97.06 107 GLU A N 1
ATOM 857 C CA . GLU A 1 107 ? -36.372 -5.466 53.029 1.00 97.06 107 GLU A CA 1
ATOM 858 C C . GLU A 1 107 ? -35.005 -5.111 52.436 1.00 97.06 107 GLU A C 1
ATOM 860 O O . GLU A 1 107 ? -34.830 -5.176 51.215 1.00 97.06 107 GLU A O 1
ATOM 865 N N . GLU A 1 108 ? -34.010 -4.855 53.285 1.00 97.94 108 GLU A N 1
ATOM 866 C CA . GLU A 1 108 ? -32.633 -4.604 52.861 1.00 97.94 108 GLU A CA 1
ATOM 867 C C . GLU A 1 108 ? -32.036 -5.817 52.135 1.00 97.94 108 GLU A C 1
ATOM 869 O O . GLU A 1 108 ? -31.498 -5.683 51.036 1.00 97.94 108 GLU A O 1
ATOM 874 N N . ASN A 1 109 ? -32.215 -7.030 52.666 1.00 96.75 109 ASN A N 1
ATOM 875 C CA . ASN A 1 109 ? -31.767 -8.255 51.998 1.00 96.75 109 ASN A CA 1
ATOM 876 C C . ASN A 1 109 ? -32.433 -8.456 50.633 1.00 96.75 109 ASN A C 1
ATOM 878 O O . ASN A 1 109 ? -31.780 -8.873 49.672 1.00 96.75 109 ASN A O 1
ATOM 882 N N . LYS A 1 110 ? -33.729 -8.146 50.520 1.00 98.12 110 LYS A N 1
ATOM 883 C CA . LYS A 1 110 ? -34.441 -8.198 49.239 1.00 98.12 110 LYS A CA 1
ATOM 884 C C . LYS A 1 110 ? -33.829 -7.210 48.247 1.00 98.12 110 LYS A C 1
ATOM 886 O O . LYS A 1 110 ? -33.557 -7.591 47.108 1.00 98.12 110 LYS A O 1
ATOM 891 N N . TYR A 1 111 ? -33.571 -5.975 48.676 1.00 98.19 111 TYR A N 1
ATOM 892 C CA . TYR A 1 111 ? -32.908 -4.970 47.851 1.00 98.19 111 TYR A CA 1
ATOM 893 C C . TYR A 1 111 ? -31.517 -5.439 47.404 1.00 98.19 111 TYR A C 1
ATOM 895 O O . TYR A 1 111 ? -31.246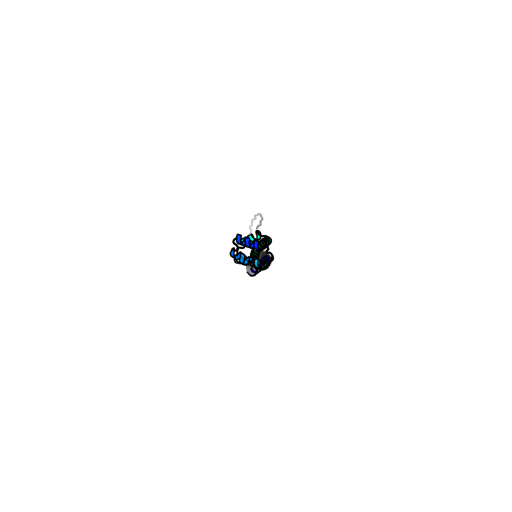 -5.492 46.201 1.00 98.19 111 TYR A O 1
ATOM 903 N N . LEU A 1 112 ? -30.671 -5.869 48.343 1.00 98.50 112 LEU A N 1
ATOM 904 C CA . LEU A 1 112 ? -29.315 -6.344 48.071 1.00 98.50 112 LEU A CA 1
ATOM 905 C C . LEU A 1 112 ? -29.306 -7.502 47.072 1.00 98.50 112 LEU A C 1
ATOM 907 O O . LEU A 1 112 ? -28.519 -7.484 46.127 1.00 98.50 112 LEU A O 1
ATOM 911 N N . LYS A 1 113 ? -30.227 -8.461 47.205 1.00 98.38 113 LYS A N 1
ATOM 912 C CA . LYS A 1 113 ? -30.350 -9.584 46.268 1.00 98.38 113 LYS A CA 1
ATOM 913 C C . LYS A 1 113 ? -30.664 -9.113 44.845 1.00 98.38 113 LYS A C 1
ATOM 915 O O . LYS A 1 113 ? -29.997 -9.527 43.899 1.00 98.38 113 LYS A O 1
ATOM 920 N N . THR A 1 114 ? -31.614 -8.188 44.686 1.00 97.94 114 THR A N 1
ATOM 921 C CA . THR A 1 114 ? -31.930 -7.623 43.358 1.00 97.94 114 THR A CA 1
ATOM 922 C C . THR A 1 114 ? -30.772 -6.810 42.778 1.00 97.94 114 THR A C 1
ATOM 924 O O . THR A 1 114 ? -30.540 -6.831 41.568 1.00 97.94 114 THR A O 1
ATOM 927 N N . HIS A 1 115 ? -30.018 -6.103 43.622 1.00 98.31 115 HIS A N 1
ATOM 928 C CA . HIS A 1 115 ? -28.849 -5.345 43.190 1.00 98.31 115 HIS A CA 1
ATOM 929 C C . HIS A 1 115 ? -27.710 -6.273 42.744 1.00 98.31 115 HIS A C 1
ATOM 931 O O . HIS A 1 115 ? -27.115 -6.053 41.689 1.00 98.31 115 HIS A O 1
ATOM 937 N N . GLN A 1 116 ? -27.465 -7.363 43.478 1.00 98.38 116 GLN A N 1
ATOM 938 C CA . GLN A 1 116 ? -26.496 -8.394 43.100 1.00 98.38 116 GLN A CA 1
ATOM 939 C C . GLN A 1 116 ? -26.834 -9.039 41.752 1.00 98.38 116 GLN A C 1
ATOM 941 O O . GLN A 1 116 ? -25.944 -9.222 40.923 1.00 98.38 116 GLN A O 1
ATOM 946 N N . GLU A 1 117 ? -28.106 -9.343 41.492 1.00 98.38 117 GLU A N 1
ATOM 947 C CA . GLU A 1 117 ? -28.540 -9.877 40.194 1.00 98.38 117 GLU A CA 1
ATOM 948 C C . GLU A 1 117 ? -28.296 -8.887 39.046 1.00 98.38 117 GLU A C 1
ATOM 950 O O . GLU A 1 117 ? -27.820 -9.285 37.981 1.00 98.38 117 GLU A O 1
ATOM 955 N N . LYS A 1 118 ? -28.556 -7.589 39.257 1.00 98.50 118 LYS A N 1
ATOM 956 C CA . LYS A 1 118 ? -28.254 -6.543 38.263 1.00 98.50 118 LYS A CA 1
ATOM 957 C C . LYS A 1 118 ? -26.757 -6.461 37.963 1.00 98.50 118 LYS A C 1
ATOM 959 O O . LYS A 1 118 ? -26.375 -6.418 36.796 1.00 98.50 118 LYS A O 1
ATOM 964 N N . LEU A 1 119 ? -25.916 -6.474 38.998 1.00 98.56 119 LEU A N 1
ATOM 965 C CA . LEU A 1 119 ? -24.461 -6.441 38.837 1.00 98.56 119 LEU A CA 1
ATOM 966 C C . LEU A 1 119 ? -23.935 -7.684 38.111 1.00 98.56 119 LEU A C 1
ATOM 968 O O . LEU A 1 119 ? -23.073 -7.557 37.243 1.00 98.56 119 LEU A O 1
ATOM 972 N N . ARG A 1 120 ? -24.479 -8.872 38.406 1.00 98.44 120 ARG A N 1
ATOM 973 C CA . ARG A 1 120 ? -24.128 -10.110 37.691 1.00 98.44 120 ARG A CA 1
ATOM 974 C C . ARG A 1 120 ? -24.431 -10.012 36.199 1.00 98.44 120 ARG A C 1
ATOM 976 O O . ARG A 1 120 ? -23.546 -10.290 35.398 1.00 98.44 120 ARG A O 1
ATOM 983 N N . LYS A 1 121 ? -25.623 -9.534 35.828 1.00 98.56 121 LYS A N 1
ATOM 984 C CA . LYS A 1 121 ? -25.995 -9.335 34.415 1.00 98.56 121 LYS A CA 1
ATOM 985 C C . LYS A 1 121 ? -25.057 -8.358 33.705 1.00 98.56 121 LYS A C 1
ATOM 987 O O . LYS A 1 121 ? -24.543 -8.666 32.636 1.00 98.56 121 LYS A O 1
ATOM 992 N N . GLN A 1 122 ? -24.754 -7.219 34.330 1.00 98.56 122 GLN A N 1
ATOM 993 C CA . GLN A 1 122 ? -23.802 -6.254 33.765 1.00 98.56 122 GLN A CA 1
ATOM 994 C C . GLN A 1 122 ? -22.393 -6.842 33.602 1.00 98.56 122 GLN A C 1
ATOM 996 O O . GLN A 1 122 ? -21.693 -6.520 32.641 1.00 98.56 122 GLN A O 1
ATOM 1001 N N . LEU A 1 123 ? -21.955 -7.689 34.537 1.00 98.50 123 LEU A N 1
ATOM 1002 C CA . LEU A 1 123 ? -20.668 -8.370 34.444 1.00 98.50 123 LEU A CA 1
ATOM 1003 C C . LEU A 1 123 ? -20.653 -9.372 33.281 1.00 98.50 123 LEU A C 1
ATOM 1005 O O . LEU A 1 123 ? -19.704 -9.369 32.500 1.00 98.50 123 LEU A O 1
ATOM 1009 N N . GLU A 1 124 ? -21.704 -10.176 33.122 1.00 98.50 124 GLU A N 1
ATOM 1010 C CA . GLU A 1 124 ? -21.851 -11.131 32.014 1.00 98.50 124 GLU A CA 1
ATOM 1011 C C . GLU A 1 124 ? -21.852 -10.440 30.642 1.00 98.50 124 GLU A C 1
ATOM 1013 O O . GLU A 1 124 ? -21.157 -10.883 29.721 1.00 98.50 124 GLU A O 1
ATOM 1018 N N . GLU A 1 125 ? -22.558 -9.314 30.511 1.00 98.62 125 GLU A N 1
ATOM 1019 C CA . GLU A 1 125 ? -22.554 -8.485 29.300 1.00 98.62 125 GLU A CA 1
ATOM 1020 C C . GLU A 1 125 ? -21.153 -7.938 28.994 1.00 98.62 125 GLU A C 1
ATOM 1022 O O . GLU A 1 125 ? -20.661 -8.058 27.867 1.00 98.62 125 GLU A O 1
ATOM 1027 N N . LYS A 1 126 ? -20.467 -7.379 30.001 1.00 98.56 126 LYS A N 1
ATOM 1028 C CA . LYS A 1 126 ? -19.101 -6.853 29.841 1.00 98.56 126 LYS A CA 1
ATOM 1029 C C . LYS A 1 126 ? -18.109 -7.943 29.445 1.00 98.56 126 LYS A C 1
ATOM 1031 O O . LYS A 1 126 ? -17.284 -7.713 28.563 1.00 98.56 126 LYS A O 1
ATOM 1036 N N . VAL A 1 127 ? -18.197 -9.125 30.054 1.00 98.56 127 VAL A N 1
ATOM 1037 C CA . VAL A 1 127 ? -17.350 -10.277 29.713 1.00 98.56 127 VAL A CA 1
ATOM 1038 C C . VAL A 1 127 ? -17.620 -10.740 28.280 1.00 98.56 127 VAL A C 1
ATOM 1040 O O . VAL A 1 127 ? -16.676 -10.997 27.533 1.00 98.56 127 VAL A O 1
ATOM 1043 N N . SER A 1 128 ? -18.885 -10.795 27.862 1.00 98.44 128 SER A N 1
ATOM 1044 C CA . SER A 1 128 ? -19.256 -11.172 26.492 1.00 98.44 128 SER A CA 1
ATOM 1045 C C . SER A 1 128 ? -18.699 -10.180 25.469 1.00 98.44 128 SER A C 1
ATOM 1047 O O . SER A 1 128 ? -18.015 -10.581 24.526 1.00 98.44 128 SER A O 1
ATOM 1049 N N . ARG A 1 129 ? -18.857 -8.875 25.720 1.00 98.62 129 ARG A N 1
ATOM 1050 C CA . ARG A 1 129 ? -18.287 -7.816 24.875 1.00 98.62 129 ARG A CA 1
ATOM 1051 C C . ARG A 1 129 ? -16.760 -7.874 24.815 1.00 98.62 129 ARG A C 1
ATOM 1053 O O . ARG A 1 129 ? -16.176 -7.662 23.755 1.00 98.62 129 ARG A O 1
ATOM 1060 N N . MET A 1 130 ? -16.102 -8.180 25.932 1.00 98.62 130 MET A N 1
ATOM 1061 C CA . MET A 1 130 ? -14.647 -8.333 25.982 1.00 98.62 130 MET A CA 1
ATOM 1062 C C . MET A 1 130 ? -14.168 -9.505 25.116 1.00 98.62 130 MET A C 1
ATOM 1064 O O . MET A 1 130 ? -13.189 -9.358 24.387 1.00 98.62 130 MET A O 1
ATOM 1068 N N . ARG A 1 131 ? -14.875 -10.644 25.131 1.00 98.56 131 ARG A N 1
ATOM 1069 C CA . ARG A 1 131 ? -14.559 -11.796 24.265 1.00 98.56 131 ARG A CA 1
ATOM 1070 C C . ARG A 1 131 ? -14.688 -11.449 22.783 1.00 98.56 131 ARG A C 1
ATOM 1072 O O . ARG A 1 131 ? -13.805 -11.800 22.003 1.00 98.56 131 ARG A O 1
ATOM 1079 N N . GLU A 1 132 ? -15.746 -10.739 22.396 1.00 98.56 132 GLU A N 1
ATOM 1080 C CA . GLU A 1 132 ? -15.936 -10.289 21.010 1.00 98.56 132 GLU A CA 1
ATOM 1081 C C . GLU A 1 132 ? -14.838 -9.326 20.554 1.00 98.56 132 GLU A C 1
ATOM 1083 O O . GLU A 1 132 ? -14.299 -9.474 19.457 1.00 98.56 132 GLU A O 1
ATOM 1088 N N . LEU A 1 133 ? -14.484 -8.352 21.397 1.00 98.62 133 LEU A N 1
ATOM 1089 C CA . LEU A 1 133 ? -13.400 -7.416 21.106 1.00 98.62 133 LEU A CA 1
ATOM 1090 C C . LEU A 1 133 ? -12.059 -8.136 20.981 1.00 98.62 133 LEU A C 1
ATOM 1092 O O . LEU A 1 133 ? -11.310 -7.847 20.053 1.00 98.62 133 LEU A O 1
ATOM 1096 N N . ASN A 1 134 ? -11.781 -9.109 21.850 1.00 98.56 134 ASN A N 1
ATOM 1097 C CA . ASN A 1 134 ? -10.557 -9.899 21.773 1.00 98.56 134 ASN A CA 1
ATOM 1098 C C . ASN A 1 134 ? -10.487 -10.718 20.474 1.00 98.56 134 ASN A C 1
ATOM 1100 O O . ASN A 1 134 ? -9.453 -10.745 19.811 1.00 98.56 134 ASN A O 1
ATOM 1104 N N . LYS A 1 135 ? -11.605 -11.323 20.051 1.00 98.62 135 LYS A N 1
ATOM 1105 C CA . LYS A 1 135 ? -11.688 -12.022 18.760 1.00 98.62 135 LYS A CA 1
ATOM 1106 C C . LYS A 1 135 ? -11.375 -11.079 17.593 1.00 98.62 135 LYS A C 1
ATOM 1108 O O . LYS A 1 135 ? -10.525 -11.399 16.767 1.00 98.62 135 LYS A O 1
ATOM 1113 N N . LYS A 1 136 ? -12.000 -9.896 17.562 1.00 98.62 136 LYS A N 1
ATOM 1114 C CA . LYS A 1 136 ? -11.744 -8.876 16.528 1.00 98.62 136 LYS A CA 1
ATOM 1115 C C . LYS A 1 136 ? -10.296 -8.380 16.548 1.00 98.62 136 LYS A C 1
ATOM 1117 O O . LYS A 1 136 ? -9.718 -8.166 15.487 1.00 98.62 136 LYS A O 1
ATOM 1122 N N . ALA A 1 137 ? -9.701 -8.224 17.730 1.00 98.56 137 ALA A N 1
ATOM 1123 C CA . ALA A 1 137 ? -8.303 -7.829 17.873 1.00 98.56 137 ALA A CA 1
ATOM 1124 C C . ALA A 1 137 ? -7.367 -8.870 17.238 1.00 98.56 137 ALA A C 1
ATOM 1126 O O . ALA A 1 137 ? -6.534 -8.507 16.410 1.00 98.56 137 ALA A O 1
ATOM 1127 N N . ILE A 1 138 ? -7.570 -10.160 17.527 1.00 98.62 138 ILE A N 1
ATOM 1128 C CA . ILE A 1 138 ? -6.790 -11.261 16.935 1.00 98.62 138 ILE A CA 1
ATOM 1129 C C . ILE A 1 138 ? -6.956 -11.304 15.408 1.00 98.62 138 ILE A C 1
ATOM 1131 O O . ILE A 1 138 ? -5.970 -11.4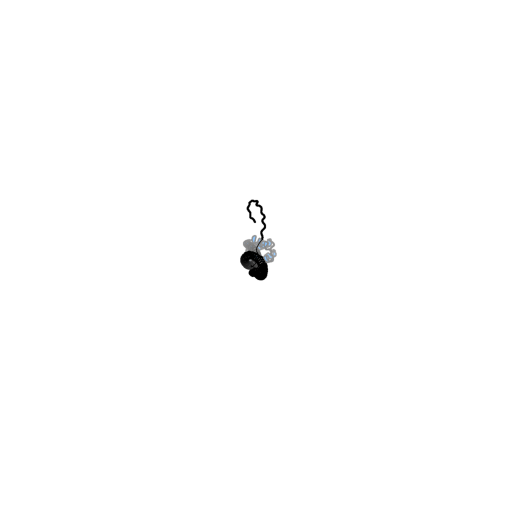05 14.680 1.00 98.62 138 ILE A O 1
ATOM 1135 N N . GLU A 1 139 ? -8.188 -11.185 14.904 1.00 98.50 139 GLU A N 1
ATOM 1136 C CA . GLU A 1 139 ? -8.459 -11.138 13.459 1.00 98.50 139 GLU A CA 1
ATOM 1137 C C . GLU A 1 139 ? -7.741 -9.960 12.785 1.00 98.50 139 GLU A C 1
ATOM 1139 O O . GLU A 1 139 ? -7.104 -10.129 11.743 1.00 98.50 139 GLU A O 1
ATOM 1144 N N . SER A 1 140 ? -7.790 -8.776 13.404 1.00 98.06 140 SER A N 1
ATOM 1145 C CA . SER A 1 140 ? -7.104 -7.588 12.893 1.00 98.06 140 SER A CA 1
ATOM 1146 C C . SER A 1 140 ? -5.582 -7.744 12.906 1.00 98.06 140 SER A C 1
ATOM 1148 O O . SER A 1 140 ? -4.932 -7.414 11.917 1.00 98.06 140 SER A O 1
ATOM 1150 N N . GLN A 1 141 ? -5.017 -8.337 13.962 1.00 98.56 141 GLN A N 1
ATOM 1151 C CA . GLN A 1 141 ? -3.586 -8.601 14.080 1.00 98.56 141 GLN A CA 1
ATOM 1152 C C . GLN A 1 141 ? -3.102 -9.567 12.992 1.00 98.56 141 GLN A C 1
ATOM 1154 O O . GLN A 1 141 ? -2.060 -9.339 12.381 1.00 98.56 141 GLN A O 1
ATOM 1159 N N . ASN A 1 142 ? -3.870 -10.621 12.709 1.00 98.25 142 ASN A N 1
ATOM 1160 C CA . ASN A 1 142 ? -3.540 -11.568 11.645 1.00 98.25 142 ASN A CA 1
ATOM 1161 C C . ASN A 1 142 ? -3.586 -10.907 10.263 1.00 98.25 142 ASN A C 1
ATOM 1163 O O . ASN A 1 142 ? -2.712 -11.153 9.434 1.00 98.25 142 ASN A O 1
ATOM 1167 N N . LYS A 1 143 ? -4.571 -10.033 10.021 1.00 98.62 143 LYS A N 1
ATOM 1168 C CA . LYS A 1 143 ? -4.662 -9.274 8.770 1.00 98.62 143 LYS A CA 1
ATOM 1169 C C . LYS A 1 143 ? -3.494 -8.298 8.603 1.00 98.62 143 LYS A C 1
ATOM 1171 O O . LYS A 1 143 ? -2.990 -8.173 7.492 1.00 98.62 143 LYS A O 1
ATOM 1176 N N . CYS A 1 144 ? -3.044 -7.646 9.679 1.00 98.06 144 CYS A N 1
ATOM 1177 C CA . CYS A 1 144 ? -1.848 -6.800 9.642 1.00 98.06 144 CYS A CA 1
ATOM 1178 C C . CYS A 1 144 ? -0.609 -7.603 9.232 1.00 98.06 144 CYS A C 1
ATOM 1180 O O . CYS A 1 144 ? 0.039 -7.220 8.266 1.00 98.06 144 CYS A O 1
ATOM 1182 N N . LYS A 1 145 ? -0.356 -8.759 9.861 1.00 98.19 145 LYS A N 1
ATOM 1183 C CA . LYS A 1 145 ? 0.780 -9.629 9.500 1.00 98.19 145 LYS A CA 1
ATOM 1184 C C . LYS A 1 145 ? 0.757 -10.051 8.028 1.00 98.19 145 LYS A C 1
ATOM 1186 O O . LYS A 1 145 ? 1.754 -9.934 7.334 1.00 98.19 145 LYS A O 1
ATOM 1191 N N . GLN A 1 146 ? -0.407 -10.460 7.515 1.00 98.25 146 GLN A N 1
ATOM 1192 C CA . GLN A 1 146 ? -0.547 -10.819 6.097 1.00 98.25 146 GLN A CA 1
ATOM 1193 C C . GLN A 1 146 ? -0.236 -9.650 5.149 1.00 98.25 146 GLN A C 1
ATOM 1195 O O . GLN A 1 146 ? 0.309 -9.855 4.064 1.00 98.25 146 GLN A O 1
ATOM 1200 N N . LEU A 1 147 ? -0.618 -8.426 5.524 1.00 98.56 147 LEU A N 1
ATOM 1201 C CA . LEU A 1 147 ? -0.316 -7.230 4.738 1.00 98.56 147 LEU A CA 1
ATOM 1202 C C . LEU A 1 147 ? 1.166 -6.852 4.822 1.00 98.56 147 LEU A C 1
ATOM 1204 O O . LEU A 1 147 ? 1.725 -6.438 3.807 1.00 98.56 147 LEU A O 1
ATOM 1208 N N . GLU A 1 148 ? 1.799 -7.020 5.983 1.00 98.56 148 GLU A N 1
ATOM 1209 C CA . GLU A 1 148 ? 3.243 -6.836 6.171 1.00 98.56 148 GLU A CA 1
ATOM 1210 C C . GLU A 1 148 ? 4.031 -7.802 5.276 1.00 98.56 148 GLU A C 1
ATOM 1212 O O . GLU A 1 148 ? 4.815 -7.343 4.444 1.00 98.56 148 GLU A O 1
ATOM 1217 N N . ASP A 1 149 ? 3.724 -9.104 5.330 1.00 98.12 149 ASP A N 1
ATOM 1218 C CA . ASP A 1 149 ? 4.367 -10.132 4.497 1.00 98.12 149 ASP A CA 1
ATOM 1219 C C . ASP A 1 149 ? 4.210 -9.821 2.998 1.00 98.12 149 ASP A C 1
ATOM 1221 O O . ASP A 1 149 ? 5.162 -9.882 2.215 1.00 98.12 149 ASP A O 1
ATOM 1225 N N . LYS A 1 150 ? 2.996 -9.435 2.576 1.00 98.62 150 LYS A N 1
ATOM 1226 C CA . LYS A 1 150 ? 2.727 -9.063 1.180 1.00 98.62 150 LYS A CA 1
ATOM 1227 C C . LYS A 1 150 ? 3.531 -7.833 0.758 1.00 98.62 150 LYS A C 1
ATOM 1229 O O . LYS A 1 150 ? 4.011 -7.785 -0.374 1.00 98.62 150 LYS A O 1
ATOM 1234 N N . THR A 1 151 ? 3.667 -6.850 1.643 1.00 98.31 151 THR A N 1
ATOM 1235 C CA . THR A 1 151 ? 4.435 -5.629 1.375 1.00 98.31 151 THR A CA 1
ATOM 1236 C C . THR A 1 151 ? 5.921 -5.948 1.232 1.00 98.31 151 THR A C 1
ATOM 1238 O O . THR A 1 151 ? 6.554 -5.456 0.302 1.00 98.31 151 THR A O 1
ATOM 1241 N N . GLU A 1 152 ? 6.463 -6.831 2.074 1.00 98.50 152 GLU A N 1
ATOM 1242 C CA . GLU A 1 152 ? 7.856 -7.277 1.975 1.00 98.50 152 GLU A CA 1
ATOM 1243 C C . GLU A 1 152 ? 8.131 -7.987 0.640 1.00 98.50 152 GLU A C 1
ATOM 1245 O O . GLU A 1 152 ? 9.113 -7.683 -0.041 1.00 98.50 152 GLU A O 1
ATOM 1250 N N . VAL A 1 153 ? 7.238 -8.890 0.219 1.00 98.50 153 VAL A N 1
ATOM 1251 C CA . VAL A 1 153 ? 7.346 -9.568 -1.084 1.00 98.50 153 VAL A CA 1
ATOM 1252 C C . VAL A 1 153 ? 7.271 -8.566 -2.236 1.00 98.50 153 VAL A C 1
ATOM 1254 O O . VAL A 1 153 ? 8.086 -8.629 -3.155 1.00 98.50 153 VAL A O 1
ATOM 1257 N N . MET A 1 154 ? 6.326 -7.623 -2.194 1.00 98.56 154 MET A N 1
ATOM 1258 C CA . MET A 1 154 ? 6.201 -6.594 -3.231 1.00 98.56 154 MET A CA 1
ATOM 1259 C C . MET A 1 154 ? 7.447 -5.707 -3.312 1.00 98.56 154 MET A C 1
ATOM 1261 O O . MET A 1 154 ? 7.882 -5.393 -4.417 1.00 98.56 154 MET A O 1
ATOM 1265 N N . GLN A 1 155 ? 8.052 -5.355 -2.175 1.00 98.62 155 GLN A N 1
ATOM 1266 C CA . GLN A 1 155 ? 9.283 -4.569 -2.151 1.00 98.62 155 GLN A CA 1
ATOM 1267 C C . GLN A 1 155 ? 10.461 -5.334 -2.767 1.00 98.62 155 GLN A C 1
ATOM 1269 O O . GLN A 1 155 ? 11.217 -4.758 -3.545 1.00 98.62 155 GLN A O 1
ATOM 1274 N N . LYS A 1 156 ? 10.600 -6.635 -2.475 1.00 98.50 156 LYS A N 1
ATOM 1275 C CA . LYS A 1 156 ? 11.638 -7.481 -3.091 1.00 98.50 156 LYS A CA 1
ATOM 1276 C C . LYS A 1 156 ? 11.486 -7.536 -4.611 1.00 98.50 156 LYS A C 1
ATOM 1278 O O . LYS A 1 156 ? 12.444 -7.267 -5.326 1.00 98.50 156 LYS A O 1
ATOM 1283 N N . VAL A 1 157 ? 10.269 -7.792 -5.098 1.00 98.50 157 VAL A N 1
ATOM 1284 C CA . VAL A 1 157 ? 9.981 -7.823 -6.543 1.00 98.50 157 VAL A CA 1
ATOM 1285 C C . VAL A 1 157 ? 10.254 -6.468 -7.196 1.00 98.50 157 VAL A C 1
ATOM 1287 O O . VAL A 1 157 ? 10.778 -6.425 -8.306 1.00 98.50 157 VAL A O 1
ATOM 1290 N N . LEU A 1 158 ? 9.913 -5.358 -6.534 1.00 98.56 158 LEU A N 1
ATOM 1291 C CA . LEU A 1 158 ? 10.191 -4.021 -7.056 1.00 98.56 158 LEU A CA 1
ATOM 1292 C C . LEU A 1 158 ? 11.698 -3.793 -7.219 1.00 98.56 158 LEU A C 1
ATOM 1294 O O . LEU A 1 158 ? 12.124 -3.418 -8.308 1.00 98.56 158 LEU A O 1
ATOM 1298 N N . ASN A 1 159 ? 12.490 -4.102 -6.191 1.00 98.38 159 ASN A N 1
ATOM 1299 C CA . ASN A 1 159 ? 13.946 -3.963 -6.238 1.00 98.38 159 ASN A CA 1
ATOM 1300 C C . ASN A 1 159 ? 14.554 -4.809 -7.374 1.00 98.38 159 ASN A C 1
ATOM 1302 O O . ASN A 1 159 ? 15.341 -4.302 -8.168 1.00 98.38 159 ASN A O 1
ATOM 1306 N N . GLU A 1 160 ? 14.128 -6.070 -7.523 1.00 98.50 160 GLU A N 1
ATOM 1307 C CA . GLU A 1 160 ? 14.569 -6.931 -8.632 1.00 98.50 160 GLU A CA 1
ATOM 1308 C C . GLU A 1 160 ? 14.219 -6.329 -10.003 1.00 98.50 160 GLU A C 1
ATOM 1310 O O . GLU A 1 160 ? 14.992 -6.419 -10.960 1.00 98.50 160 GLU A O 1
ATOM 1315 N N . LYS A 1 161 ? 13.037 -5.718 -10.148 1.00 98.44 161 LYS A N 1
ATOM 1316 C CA . LYS A 1 161 ? 12.640 -5.060 -11.403 1.00 98.44 161 LYS A CA 1
ATOM 1317 C C . LYS A 1 161 ? 13.461 -3.804 -11.673 1.00 98.44 161 LYS A C 1
ATOM 1319 O O . LYS A 1 161 ? 13.832 -3.590 -12.825 1.00 98.44 161 LYS A O 1
ATOM 1324 N N . GLU A 1 162 ? 13.765 -3.011 -10.654 1.00 98.62 162 GLU A N 1
ATOM 1325 C CA . GLU A 1 162 ? 14.625 -1.832 -10.778 1.00 98.62 162 GLU A CA 1
ATOM 1326 C C . GLU A 1 162 ? 16.044 -2.214 -11.216 1.00 98.62 162 GLU A C 1
ATOM 1328 O O . GLU A 1 162 ? 16.569 -1.623 -12.162 1.00 98.62 162 GLU A O 1
ATOM 1333 N N . GLU A 1 163 ? 16.628 -3.259 -10.623 1.00 98.31 163 GLU A N 1
ATOM 1334 C CA . GLU A 1 163 ? 17.935 -3.791 -11.030 1.00 98.31 163 GLU A CA 1
ATOM 1335 C C . GLU A 1 163 ? 17.933 -4.268 -12.489 1.00 98.31 163 GLU A C 1
ATOM 1337 O O . GLU A 1 163 ? 18.829 -3.923 -13.263 1.00 98.31 163 GLU A O 1
ATOM 1342 N N . ASN A 1 164 ? 16.890 -4.992 -12.905 1.00 98.44 164 ASN A N 1
ATOM 1343 C CA . ASN A 1 164 ? 16.738 -5.426 -14.296 1.00 98.44 164 ASN A CA 1
ATOM 1344 C C . ASN A 1 164 ? 16.627 -4.241 -15.269 1.00 98.44 164 ASN A C 1
ATOM 1346 O O . ASN A 1 164 ? 17.204 -4.273 -16.355 1.00 98.44 164 ASN A O 1
ATOM 1350 N N . VAL A 1 165 ? 15.902 -3.181 -14.898 1.00 98.62 165 VAL A N 1
ATOM 1351 C CA . VAL A 1 165 ? 15.784 -1.969 -15.725 1.00 98.62 165 VAL A CA 1
ATOM 1352 C C . VAL A 1 165 ? 17.133 -1.263 -15.862 1.00 98.62 165 VAL A C 1
ATOM 1354 O O . VAL A 1 165 ? 17.468 -0.814 -16.959 1.00 98.62 165 VAL A O 1
ATOM 1357 N N . LEU A 1 166 ? 17.921 -1.183 -14.786 1.00 98.31 166 LEU A N 1
ATOM 1358 C CA . LEU A 1 166 ? 19.273 -0.621 -14.836 1.00 98.31 166 LEU A CA 1
ATOM 1359 C C . LEU A 1 166 ? 20.181 -1.437 -15.763 1.00 98.31 166 LEU A C 1
ATOM 1361 O O . LEU A 1 166 ? 20.816 -0.861 -16.646 1.00 98.31 166 LEU A O 1
ATOM 1365 N N . ALA A 1 167 ? 20.165 -2.768 -15.642 1.00 98.31 167 ALA A N 1
ATOM 1366 C CA . ALA A 1 167 ? 20.940 -3.653 -16.510 1.00 98.31 167 ALA A CA 1
ATOM 1367 C C . ALA A 1 167 ? 20.572 -3.482 -17.996 1.00 98.31 167 ALA A C 1
ATOM 1369 O O . ALA A 1 167 ? 21.453 -3.330 -18.845 1.00 98.31 167 ALA A O 1
ATOM 1370 N N . LEU A 1 168 ? 19.273 -3.426 -18.312 1.00 98.44 168 LEU A N 1
ATOM 1371 C CA . LEU A 1 168 ? 18.790 -3.198 -19.679 1.00 98.44 168 LEU A CA 1
ATOM 1372 C C . LEU A 1 168 ? 19.170 -1.814 -20.213 1.00 98.44 168 LEU A C 1
ATOM 1374 O O . LEU A 1 168 ? 19.479 -1.662 -21.396 1.00 98.44 168 LEU A O 1
ATOM 1378 N N . LYS A 1 169 ? 19.156 -0.785 -19.362 1.00 98.56 169 LYS A N 1
ATOM 1379 C CA . LYS A 1 169 ? 19.569 0.569 -19.746 1.00 98.56 169 LYS A CA 1
ATOM 1380 C C . LYS A 1 169 ? 21.051 0.610 -20.123 1.00 98.56 169 LYS A C 1
ATOM 1382 O O . LYS A 1 169 ? 21.398 1.223 -21.135 1.00 98.56 169 LYS A O 1
ATOM 1387 N N . ASP A 1 170 ? 21.898 -0.067 -19.354 1.00 98.00 170 ASP A N 1
ATOM 1388 C CA . ASP A 1 170 ? 23.329 -0.172 -19.640 1.00 98.00 170 ASP A CA 1
ATOM 1389 C C . ASP A 1 170 ? 23.592 -0.946 -20.938 1.00 98.00 170 ASP A C 1
ATOM 1391 O O . ASP A 1 170 ? 24.427 -0.539 -21.750 1.00 98.00 170 ASP A O 1
ATOM 1395 N N . GLU A 1 171 ? 22.859 -2.036 -21.176 1.00 98.50 171 GLU A N 1
ATOM 1396 C CA . GLU A 1 171 ? 22.951 -2.810 -22.417 1.00 98.50 171 GLU A CA 1
ATOM 1397 C C . GLU A 1 171 ? 22.518 -1.989 -23.639 1.00 98.50 171 GLU A C 1
ATOM 1399 O O . GLU A 1 171 ? 23.251 -1.926 -24.628 1.00 98.50 171 GLU A O 1
ATOM 1404 N N . CYS A 1 172 ? 21.401 -1.261 -23.549 1.00 98.25 172 CYS A N 1
ATOM 1405 C CA . CYS A 1 172 ? 20.978 -0.312 -24.580 1.00 98.25 172 CYS A CA 1
ATOM 1406 C C . CYS A 1 172 ? 22.051 0.754 -24.863 1.00 98.25 172 CYS A C 1
ATOM 1408 O O . CYS A 1 172 ? 22.289 1.099 -26.021 1.00 98.25 172 CYS A O 1
ATOM 1410 N N . GLY A 1 173 ? 22.730 1.258 -23.827 1.00 98.31 173 GLY A N 1
ATOM 1411 C CA . GLY A 1 173 ? 23.848 2.194 -23.979 1.00 98.31 173 GLY A CA 1
ATOM 1412 C C . GLY A 1 173 ? 25.023 1.595 -24.761 1.00 98.31 173 GLY A C 1
ATOM 1413 O O . GLY A 1 173 ? 25.566 2.235 -25.666 1.00 98.31 173 GLY A O 1
ATOM 1414 N N . LYS A 1 174 ? 25.384 0.339 -24.472 1.00 98.31 174 LYS A N 1
ATOM 1415 C CA . LYS A 1 174 ? 26.428 -0.393 -25.209 1.00 98.31 174 LYS A CA 1
ATOM 1416 C C . LYS A 1 174 ? 26.027 -0.642 -26.662 1.00 98.31 174 LYS A C 1
ATOM 1418 O O . LYS A 1 174 ? 26.825 -0.388 -27.558 1.00 98.31 174 LYS A O 1
ATOM 1423 N N . LEU A 1 175 ? 24.793 -1.078 -26.911 1.00 98.44 175 LEU A N 1
ATOM 1424 C CA . LEU A 1 175 ? 24.294 -1.310 -28.269 1.00 98.44 175 LEU A CA 1
ATOM 1425 C C . LEU A 1 175 ? 24.277 -0.021 -29.094 1.00 98.44 175 LEU A C 1
ATOM 1427 O O . LEU A 1 175 ? 24.678 -0.032 -30.254 1.00 98.44 175 LEU A O 1
ATOM 1431 N N . LYS A 1 176 ? 23.896 1.108 -28.487 1.00 98.62 176 LYS A N 1
ATOM 1432 C CA . LYS A 1 176 ? 23.931 2.411 -29.157 1.00 98.62 176 LYS A CA 1
ATOM 1433 C C . LYS A 1 176 ? 25.343 2.785 -29.614 1.00 98.62 176 LYS A C 1
ATOM 1435 O O . LYS A 1 176 ? 25.530 3.128 -30.774 1.00 98.62 176 LYS A O 1
ATOM 1440 N N . THR A 1 177 ? 26.344 2.640 -28.744 1.00 97.88 177 THR A N 1
ATOM 1441 C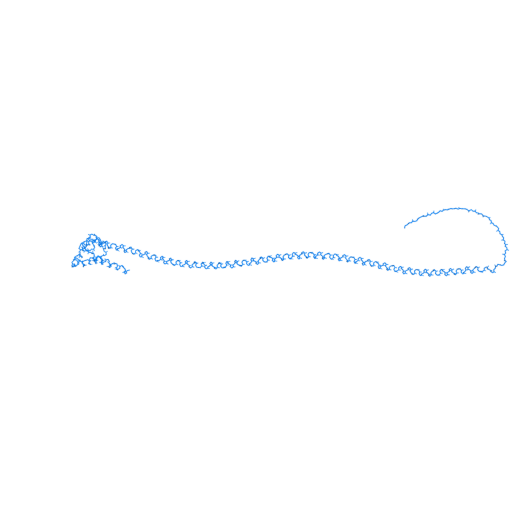 CA . THR A 1 177 ? 27.737 2.943 -29.128 1.00 97.88 177 THR A CA 1
ATOM 1442 C C . THR A 1 177 ? 28.271 1.989 -30.201 1.00 97.88 177 THR A C 1
ATOM 1444 O O . THR A 1 177 ? 29.040 2.411 -31.062 1.00 97.88 177 THR A O 1
ATOM 1447 N N . GLN A 1 178 ? 27.849 0.720 -30.205 1.00 98.44 178 GLN A N 1
ATOM 1448 C CA . GLN A 1 178 ? 28.181 -0.221 -31.281 1.00 98.44 178 GLN A CA 1
ATOM 1449 C C . GLN A 1 178 ? 27.552 0.179 -32.621 1.00 98.44 178 GLN A C 1
ATOM 1451 O O . GLN A 1 178 ? 28.227 0.093 -33.646 1.00 98.44 178 GLN A O 1
ATOM 1456 N N . ILE A 1 179 ? 26.296 0.637 -32.621 1.00 98.56 179 ILE A N 1
ATOM 1457 C CA . ILE A 1 179 ? 25.631 1.162 -33.823 1.00 98.56 179 ILE A CA 1
ATOM 1458 C C . ILE A 1 179 ? 26.410 2.362 -34.368 1.00 98.56 179 ILE A C 1
ATOM 1460 O O . ILE A 1 179 ? 26.797 2.336 -35.535 1.00 98.56 179 ILE A O 1
ATOM 1464 N N . ASP A 1 180 ? 26.743 3.340 -33.519 1.00 98.38 180 ASP A N 1
ATOM 1465 C CA . ASP A 1 180 ? 27.500 4.533 -33.924 1.00 98.38 180 ASP A CA 1
ATOM 1466 C C . ASP A 1 180 ? 28.852 4.155 -34.576 1.00 98.38 180 ASP A C 1
ATOM 1468 O O . ASP A 1 180 ? 29.244 4.700 -35.611 1.00 98.38 180 ASP A O 1
ATOM 1472 N N . GLN A 1 181 ? 29.557 3.162 -34.017 1.00 98.44 181 GLN A N 1
ATOM 1473 C CA . GLN A 1 181 ? 30.813 2.650 -34.582 1.00 98.44 181 GLN A CA 1
ATOM 1474 C C . GLN A 1 181 ? 30.628 1.972 -35.946 1.00 98.44 181 GLN A C 1
ATOM 1476 O O . GLN A 1 181 ? 31.495 2.082 -36.818 1.00 98.44 181 GLN A O 1
ATOM 1481 N N . VAL A 1 182 ? 29.537 1.224 -36.133 1.00 98.56 182 VAL A N 1
ATOM 1482 C CA . VAL A 1 182 ? 29.226 0.571 -37.412 1.00 98.56 182 VAL A CA 1
ATOM 1483 C C . VAL A 1 182 ? 28.876 1.613 -38.469 1.00 98.56 182 VAL A C 1
ATOM 1485 O O . VAL A 1 182 ? 29.399 1.532 -39.580 1.00 98.56 182 VAL A O 1
ATOM 1488 N N . GLU A 1 183 ? 28.066 2.615 -38.126 1.00 98.50 183 GLU A N 1
ATOM 1489 C CA . GLU A 1 183 ? 27.721 3.718 -39.026 1.00 98.50 183 GLU A CA 1
ATOM 1490 C C . GLU A 1 183 ? 28.959 4.498 -39.475 1.00 98.50 183 GLU A C 1
ATOM 1492 O O . GLU A 1 183 ? 29.102 4.803 -40.660 1.00 98.50 183 GLU A O 1
ATOM 1497 N N . GLN A 1 184 ? 29.895 4.772 -38.560 1.00 98.38 184 GLN A N 1
ATOM 1498 C CA . GLN A 1 184 ? 31.158 5.420 -38.908 1.00 98.38 184 GLN A CA 1
ATOM 1499 C C . GLN A 1 184 ? 31.973 4.577 -39.899 1.00 98.38 184 GLN A C 1
ATOM 1501 O O . GLN A 1 184 ? 32.410 5.084 -40.931 1.00 98.38 184 GLN A O 1
ATOM 1506 N N . LYS A 1 185 ? 32.141 3.276 -39.629 1.00 98.25 185 LYS A N 1
ATOM 1507 C CA . LYS A 1 185 ? 32.866 2.368 -40.534 1.00 98.25 185 LYS A CA 1
ATOM 1508 C C . LYS A 1 185 ? 32.205 2.254 -41.905 1.00 98.25 185 LYS A C 1
ATOM 1510 O O . LYS A 1 185 ? 32.900 2.014 -42.890 1.00 98.25 185 LYS A O 1
ATOM 1515 N N . LEU A 1 186 ? 30.880 2.363 -41.967 1.00 98.50 186 LEU A N 1
ATOM 1516 C CA . LEU A 1 186 ? 30.135 2.331 -43.220 1.00 98.50 186 LEU A CA 1
ATOM 1517 C C . LEU A 1 186 ? 30.418 3.594 -44.042 1.00 98.50 186 LEU A C 1
ATOM 1519 O O . LEU A 1 186 ? 30.839 3.465 -45.187 1.00 98.50 186 LEU A O 1
ATOM 1523 N N . LYS A 1 187 ? 30.356 4.782 -43.425 1.00 98.44 187 LYS A N 1
ATOM 1524 C CA . LYS A 1 187 ? 30.745 6.052 -44.070 1.00 98.44 187 LYS A CA 1
ATOM 1525 C C . LYS A 1 187 ? 32.177 6.020 -44.607 1.00 98.44 187 LYS A C 1
ATOM 1527 O O . LYS A 1 187 ? 32.405 6.347 -45.764 1.00 98.44 187 LYS A O 1
ATOM 1532 N N . GLU A 1 188 ? 33.134 5.546 -43.807 1.00 98.25 188 GLU A N 1
ATOM 1533 C CA . GLU A 1 188 ? 34.535 5.415 -44.239 1.00 98.25 188 GLU A CA 1
ATOM 1534 C C . GLU A 1 188 ? 34.703 4.465 -45.439 1.00 98.25 188 GLU A C 1
ATOM 1536 O O . GLU A 1 188 ? 35.618 4.627 -46.252 1.00 98.25 188 GLU A O 1
ATOM 1541 N N . LYS A 1 189 ? 33.865 3.426 -45.540 1.00 98.25 189 LYS A N 1
ATOM 1542 C CA . LYS A 1 189 ? 33.872 2.513 -46.689 1.00 98.25 189 LYS A CA 1
ATOM 1543 C C . LYS A 1 189 ? 33.247 3.153 -47.923 1.00 98.25 189 LYS A C 1
ATOM 1545 O O . LYS A 1 189 ? 33.819 2.985 -48.997 1.00 98.25 189 LYS A O 1
ATOM 1550 N N . ASP A 1 190 ? 32.148 3.883 -47.775 1.00 98.56 190 ASP A N 1
ATOM 1551 C CA . ASP A 1 190 ? 31.501 4.596 -48.881 1.00 98.56 190 ASP A CA 1
ATOM 1552 C C . ASP A 1 190 ? 32.448 5.646 -49.481 1.00 98.56 190 ASP A C 1
ATOM 1554 O O . ASP A 1 190 ? 32.691 5.639 -50.686 1.00 98.56 190 ASP A O 1
ATOM 1558 N N . GLU A 1 191 ? 33.121 6.440 -48.641 1.00 97.88 191 GLU A N 1
ATOM 1559 C CA . GLU A 1 191 ? 34.137 7.406 -49.087 1.00 97.88 191 GLU A CA 1
ATOM 1560 C C . GLU A 1 191 ? 35.287 6.734 -49.859 1.00 97.88 191 GLU A C 1
ATOM 1562 O O . GLU A 1 191 ? 35.777 7.255 -50.867 1.00 97.88 191 GLU A O 1
ATOM 1567 N N . LYS A 1 192 ? 35.721 5.543 -49.421 1.00 98.44 192 LYS A N 1
ATOM 1568 C CA . LYS A 1 192 ? 36.731 4.753 -50.144 1.00 98.44 192 LYS A CA 1
ATOM 1569 C C . LYS A 1 192 ? 36.211 4.251 -51.487 1.00 98.44 192 LYS A C 1
ATOM 1571 O O . LYS A 1 192 ? 36.975 4.246 -52.451 1.00 98.44 192 LYS A O 1
ATOM 1576 N N . ILE A 1 193 ? 34.954 3.816 -51.561 1.00 98.44 193 ILE A N 1
ATOM 1577 C CA . ILE A 1 193 ? 34.327 3.377 -52.814 1.00 98.44 193 ILE A CA 1
ATOM 1578 C C . ILE A 1 193 ? 34.248 4.545 -53.799 1.00 98.44 193 ILE A C 1
ATOM 1580 O O . ILE A 1 193 ? 34.616 4.367 -54.962 1.00 98.44 193 ILE A O 1
ATOM 1584 N N . ASP A 1 194 ? 33.861 5.736 -53.347 1.00 98.25 194 ASP A N 1
ATOM 1585 C CA . ASP A 1 194 ? 33.812 6.939 -54.182 1.00 98.25 194 ASP A CA 1
ATOM 1586 C C . ASP A 1 194 ? 35.200 7.312 -54.718 1.00 98.25 194 ASP A C 1
ATOM 1588 O O . ASP A 1 194 ? 35.377 7.543 -55.919 1.00 98.25 194 ASP A O 1
ATOM 1592 N N . ALA A 1 195 ? 36.217 7.298 -53.850 1.00 98.06 195 ALA A N 1
ATOM 1593 C CA . ALA A 1 195 ? 37.598 7.569 -54.240 1.00 98.06 195 ALA A CA 1
ATOM 1594 C C . ALA A 1 195 ? 38.118 6.552 -55.272 1.00 98.06 195 ALA A C 1
ATOM 1596 O O . ALA A 1 195 ? 38.727 6.932 -56.277 1.00 98.06 195 ALA A O 1
ATOM 1597 N N . LEU A 1 196 ? 37.856 5.260 -55.056 1.00 97.94 196 LEU A N 1
ATOM 1598 C CA . LEU A 1 196 ? 38.235 4.203 -55.994 1.00 97.94 196 LEU A CA 1
ATOM 1599 C C . LEU A 1 196 ? 37.492 4.333 -57.326 1.00 97.94 196 LEU A C 1
ATOM 1601 O O . LEU A 1 196 ? 38.116 4.195 -58.376 1.00 97.94 196 LEU A O 1
ATOM 1605 N N . SER A 1 197 ? 36.198 4.649 -57.298 1.00 98.12 197 SER A N 1
ATOM 1606 C CA . SER A 1 197 ? 35.378 4.837 -58.501 1.00 98.12 197 SER A CA 1
ATOM 1607 C C . SER A 1 197 ? 35.892 5.995 -59.355 1.00 98.12 197 SER A C 1
ATOM 1609 O O . SER A 1 197 ? 36.024 5.856 -60.572 1.00 98.12 197 SER A O 1
ATOM 1611 N N . LYS A 1 198 ? 36.270 7.112 -58.720 1.00 97.88 198 LYS A N 1
ATOM 1612 C CA . LYS A 1 198 ? 36.893 8.254 -59.399 1.00 97.88 198 LYS A CA 1
ATOM 1613 C C . LYS A 1 198 ? 38.231 7.878 -60.039 1.00 97.88 198 LYS A C 1
ATOM 1615 O O . LYS A 1 198 ? 38.432 8.140 -61.222 1.00 97.88 198 LYS A O 1
ATOM 1620 N N . ASN A 1 199 ? 39.114 7.213 -59.290 1.00 97.75 199 ASN A N 1
ATOM 1621 C CA . ASN A 1 199 ? 40.408 6.763 -59.812 1.00 97.75 199 ASN A CA 1
ATOM 1622 C C . ASN A 1 199 ? 40.237 5.830 -61.018 1.00 97.75 199 ASN A C 1
ATOM 1624 O O . ASN A 1 199 ? 40.952 5.952 -62.009 1.00 97.75 199 ASN A O 1
ATOM 1628 N N . LEU A 1 200 ? 39.269 4.915 -60.955 1.00 98.00 200 LEU A N 1
ATOM 1629 C CA . LEU A 1 200 ? 38.961 3.981 -62.036 1.00 98.00 200 LEU A CA 1
ATOM 1630 C C . LEU A 1 200 ? 38.471 4.729 -63.289 1.00 98.00 200 LEU A C 1
ATOM 1632 O O . LEU A 1 200 ? 38.931 4.454 -64.398 1.00 98.00 200 LEU A O 1
ATOM 1636 N N . GLN A 1 201 ? 37.605 5.732 -63.121 1.00 98.00 201 GLN A N 1
ATOM 1637 C CA . GLN A 1 201 ? 37.162 6.588 -64.222 1.00 98.00 201 GLN A CA 1
ATOM 1638 C C . GLN A 1 201 ? 38.330 7.347 -64.872 1.00 98.00 201 GLN A C 1
ATOM 1640 O O . GLN A 1 201 ? 38.388 7.448 -66.100 1.00 98.00 201 GLN A O 1
ATOM 1645 N N . ASP A 1 202 ? 39.262 7.865 -64.073 1.00 97.44 202 ASP A N 1
ATOM 1646 C CA . ASP A 1 202 ? 40.440 8.569 -64.583 1.00 97.44 202 ASP A CA 1
ATOM 1647 C C . ASP A 1 202 ? 41.402 7.614 -65.312 1.00 97.44 202 ASP A C 1
ATOM 1649 O O . ASP A 1 202 ? 41.866 7.944 -66.406 1.00 97.44 202 ASP A O 1
ATOM 1653 N N . PHE A 1 203 ? 41.598 6.386 -64.815 1.00 97.50 203 PHE A N 1
ATOM 1654 C CA . PHE A 1 203 ? 42.337 5.347 -65.544 1.00 97.50 203 PHE A CA 1
ATOM 1655 C C . PHE A 1 203 ? 41.689 4.989 -66.885 1.00 97.50 203 PHE A C 1
ATOM 1657 O O . PHE A 1 203 ? 42.397 4.816 -67.877 1.00 97.50 203 PHE A O 1
ATOM 1664 N N . PHE A 1 204 ? 40.357 4.905 -66.959 1.00 97.75 204 PHE A N 1
ATOM 1665 C CA . PHE A 1 204 ? 39.676 4.653 -68.231 1.00 97.75 204 PHE A CA 1
ATOM 1666 C C . PHE A 1 204 ? 39.848 5.794 -69.238 1.00 97.75 204 PHE A C 1
ATOM 1668 O O . PHE A 1 204 ? 40.015 5.524 -70.430 1.00 97.75 204 PHE A O 1
ATOM 1675 N N . LYS A 1 205 ? 39.833 7.057 -68.789 1.00 97.12 205 LYS A N 1
ATOM 1676 C CA . LYS A 1 205 ? 40.132 8.205 -69.664 1.00 97.12 205 LYS A CA 1
ATOM 1677 C C . LYS A 1 205 ? 41.558 8.121 -70.205 1.00 97.12 205 LYS A C 1
ATOM 1679 O O . LYS A 1 205 ? 41.754 8.273 -71.406 1.00 97.12 205 LYS A O 1
ATOM 1684 N N . GLU A 1 206 ? 42.526 7.828 -69.340 1.00 97.88 206 GLU A N 1
ATOM 1685 C CA . GLU A 1 206 ? 43.931 7.696 -69.733 1.00 97.88 206 GLU A CA 1
ATOM 1686 C C . GLU A 1 206 ? 44.135 6.549 -70.733 1.00 97.88 206 GLU A C 1
ATOM 1688 O O . GLU A 1 206 ? 44.746 6.743 -71.781 1.00 97.88 206 GLU A O 1
ATOM 1693 N N . LEU A 1 207 ? 43.537 5.378 -70.484 1.00 97.50 207 LEU A N 1
ATOM 1694 C CA . LEU A 1 207 ? 43.566 4.249 -71.422 1.00 97.50 207 LEU A CA 1
ATOM 1695 C C . LEU A 1 207 ? 42.972 4.606 -72.788 1.00 97.50 207 LEU A C 1
ATOM 1697 O O . LEU A 1 207 ? 43.510 4.204 -73.822 1.00 97.50 207 LEU A O 1
ATOM 1701 N N . LYS A 1 208 ? 41.872 5.366 -72.813 1.00 97.50 208 LYS A N 1
ATOM 1702 C CA . LYS A 1 208 ? 41.263 5.831 -74.062 1.00 97.50 208 LYS A CA 1
ATOM 1703 C C . LYS A 1 208 ? 42.205 6.767 -74.825 1.00 97.50 208 LYS A C 1
ATOM 1705 O O . LYS A 1 208 ? 42.436 6.532 -76.010 1.00 97.50 208 LYS A O 1
ATOM 1710 N N . ASN A 1 209 ? 42.798 7.749 -74.144 1.00 97.06 209 ASN A N 1
ATOM 1711 C CA . ASN A 1 209 ? 43.775 8.666 -74.739 1.00 97.06 209 ASN A CA 1
ATOM 1712 C C . ASN A 1 209 ? 44.985 7.904 -75.305 1.00 97.06 209 ASN A C 1
ATOM 1714 O O . ASN A 1 209 ? 45.400 8.139 -76.438 1.00 97.06 209 ASN A O 1
ATOM 1718 N N . GLN A 1 210 ? 45.525 6.940 -74.554 1.00 97.44 210 GLN A N 1
ATOM 1719 C CA . GLN A 1 210 ? 46.635 6.098 -75.011 1.00 97.44 210 GLN A CA 1
ATOM 1720 C C . GLN A 1 210 ? 46.257 5.240 -76.225 1.00 97.44 210 GLN A C 1
ATOM 1722 O O . GLN A 1 210 ? 47.057 5.091 -77.151 1.00 97.44 210 GLN A O 1
ATOM 1727 N N . SER A 1 211 ? 45.034 4.704 -76.259 1.00 97.25 211 SER A N 1
ATOM 1728 C CA . SER A 1 211 ? 44.517 3.959 -77.411 1.00 97.25 211 SER A CA 1
ATOM 1729 C C . SER A 1 211 ? 44.418 4.836 -78.663 1.00 97.25 211 SER A C 1
ATOM 1731 O O . SER A 1 211 ? 44.850 4.417 -79.738 1.00 97.25 211 SER A O 1
ATOM 1733 N N . GLU A 1 212 ? 43.893 6.057 -78.535 1.00 96.94 212 GLU A N 1
ATOM 1734 C CA . GLU A 1 212 ? 43.797 7.031 -79.630 1.00 96.94 212 GLU A CA 1
ATOM 1735 C C . GLU A 1 212 ? 45.185 7.459 -80.129 1.00 96.94 212 GLU A C 1
ATOM 1737 O O . GLU A 1 212 ? 45.447 7.380 -81.330 1.00 96.94 212 GLU A O 1
ATOM 1742 N N . ASN A 1 213 ? 46.114 7.774 -79.220 1.00 97.19 213 ASN A N 1
ATOM 1743 C CA . ASN A 1 213 ? 47.507 8.079 -79.561 1.00 97.19 213 ASN A CA 1
ATOM 1744 C C . ASN A 1 213 ? 48.184 6.921 -80.308 1.00 97.19 213 ASN A C 1
ATOM 1746 O O . ASN A 1 213 ? 48.875 7.138 -81.301 1.00 97.19 213 ASN A O 1
ATOM 1750 N N . THR A 1 214 ? 47.962 5.679 -79.869 1.00 96.94 214 THR A N 1
ATOM 1751 C CA . THR A 1 214 ? 48.525 4.492 -80.532 1.00 96.94 214 THR A CA 1
ATOM 1752 C C . THR A 1 214 ? 47.988 4.344 -81.958 1.00 96.94 214 THR A C 1
ATOM 1754 O O . THR A 1 214 ? 48.758 4.062 -82.875 1.00 96.94 214 THR A O 1
ATOM 1757 N N . LYS A 1 215 ? 46.685 4.572 -82.175 1.00 97.25 215 LYS A N 1
ATOM 1758 C CA . LYS A 1 215 ? 46.084 4.560 -83.521 1.00 97.25 215 LYS A CA 1
ATOM 1759 C C . LYS A 1 215 ? 46.681 5.645 -84.419 1.00 97.25 215 LYS A C 1
ATOM 1761 O O . LYS A 1 215 ? 46.988 5.353 -85.572 1.00 97.25 215 LYS A O 1
ATOM 1766 N N . GLN A 1 216 ? 46.878 6.855 -83.890 1.00 97.31 216 GLN A N 1
ATOM 1767 C CA . GLN A 1 216 ? 47.497 7.954 -84.633 1.00 97.31 216 GLN A CA 1
ATOM 1768 C C . GLN A 1 216 ? 48.932 7.606 -85.047 1.00 97.31 216 GLN A C 1
ATOM 1770 O O . GLN A 1 216 ? 49.255 7.660 -86.228 1.00 97.31 216 GLN A O 1
ATOM 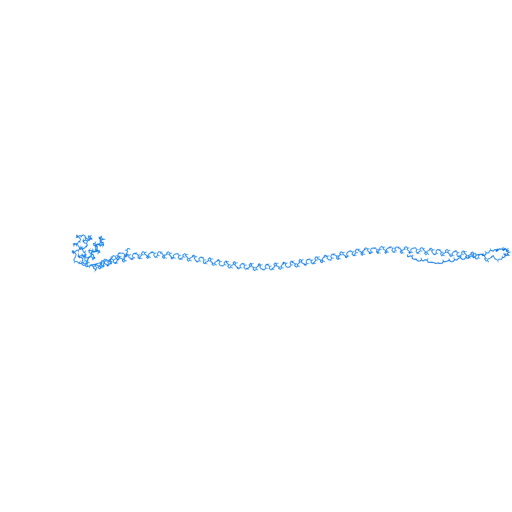1775 N N . ILE A 1 217 ? 49.759 7.140 -84.104 1.00 97.12 217 ILE A N 1
ATOM 1776 C CA . ILE A 1 217 ? 51.145 6.724 -84.372 1.00 97.12 217 ILE A CA 1
ATOM 1777 C C . ILE A 1 217 ? 51.205 5.618 -85.434 1.00 97.12 217 ILE A C 1
ATOM 1779 O O . ILE A 1 217 ? 52.109 5.607 -86.269 1.00 97.12 217 ILE A O 1
ATOM 1783 N N . LEU A 1 218 ? 50.272 4.661 -85.417 1.00 96.81 218 LEU A N 1
ATOM 1784 C CA . LEU A 1 218 ? 50.206 3.616 -86.444 1.00 96.81 218 LEU A CA 1
ATOM 1785 C C . LEU A 1 218 ? 49.882 4.191 -87.828 1.00 96.81 218 LEU A C 1
ATOM 1787 O O . LEU A 1 218 ? 50.526 3.799 -88.797 1.00 96.81 218 LEU A O 1
ATOM 1791 N N . SER A 1 219 ? 48.937 5.131 -87.914 1.00 97.00 219 SER A N 1
ATOM 1792 C CA . SER A 1 219 ? 48.610 5.834 -89.161 1.00 97.00 219 SER A CA 1
ATOM 1793 C C . SER A 1 219 ? 49.807 6.622 -89.699 1.00 97.00 219 SER A C 1
ATOM 1795 O O . SER A 1 219 ? 50.153 6.480 -90.871 1.00 97.00 219 SER A O 1
ATOM 1797 N N . ASP A 1 220 ? 50.476 7.400 -88.844 1.00 97.12 220 ASP A N 1
ATOM 1798 C CA . ASP A 1 220 ? 51.649 8.198 -89.219 1.00 97.12 220 ASP A CA 1
ATOM 1799 C C . ASP A 1 220 ? 52.797 7.297 -89.702 1.00 97.12 220 ASP A C 1
ATOM 1801 O O . ASP A 1 220 ? 53.434 7.568 -90.719 1.00 97.12 220 ASP A O 1
ATOM 1805 N N . ASN A 1 221 ? 53.034 6.167 -89.026 1.00 96.38 221 ASN A N 1
ATOM 1806 C CA . ASN A 1 221 ? 54.022 5.181 -89.467 1.00 96.38 221 ASN A CA 1
ATOM 1807 C C . ASN A 1 221 ? 53.676 4.569 -90.830 1.00 96.38 221 ASN A C 1
ATOM 1809 O O . ASN A 1 221 ? 54.579 4.295 -91.621 1.00 96.38 221 ASN A O 1
ATOM 1813 N N . GLU A 1 222 ? 52.397 4.322 -91.110 1.00 96.31 222 GLU A N 1
ATOM 1814 C CA . GLU A 1 222 ? 51.956 3.799 -92.404 1.00 96.31 222 GLU A CA 1
ATOM 1815 C C . GLU A 1 222 ? 52.200 4.821 -93.526 1.00 96.31 222 GLU A C 1
ATOM 1817 O O . GLU A 1 222 ? 52.744 4.463 -94.571 1.00 96.31 222 GLU A O 1
ATOM 1822 N N . GLN A 1 223 ? 51.900 6.102 -93.281 1.00 96.00 223 GLN A N 1
ATOM 1823 C CA . GLN A 1 223 ? 52.208 7.202 -94.204 1.00 96.00 223 GLN A CA 1
ATOM 1824 C C . GLN A 1 223 ? 53.716 7.320 -94.457 1.00 96.00 223 GLN A C 1
ATOM 1826 O O . GLN A 1 223 ? 54.149 7.312 -95.609 1.00 96.00 223 GLN A O 1
ATOM 1831 N N . LEU A 1 224 ? 54.534 7.313 -93.399 1.00 96.50 224 LEU A N 1
ATOM 1832 C CA . LEU A 1 224 ? 55.994 7.363 -93.521 1.00 96.50 224 LEU A CA 1
ATOM 1833 C C . LEU A 1 224 ? 56.558 6.178 -94.319 1.00 96.50 224 LEU A C 1
ATOM 1835 O O . LEU A 1 224 ? 57.503 6.347 -95.089 1.00 96.50 224 LEU A O 1
ATOM 1839 N N . LYS A 1 225 ? 55.998 4.967 -94.183 1.00 96.81 225 LYS A N 1
ATOM 1840 C CA . LYS A 1 225 ? 56.408 3.819 -95.016 1.00 96.81 225 LYS A CA 1
ATOM 1841 C C . LYS A 1 225 ? 56.135 4.067 -96.501 1.00 96.81 225 LYS A C 1
ATOM 1843 O O . LYS A 1 225 ? 56.975 3.689 -97.322 1.00 96.81 225 LYS A O 1
ATOM 1848 N N . ILE A 1 226 ? 54.988 4.665 -96.838 1.00 95.69 226 ILE A N 1
ATOM 1849 C CA . ILE A 1 226 ? 54.625 5.018 -98.219 1.00 95.69 226 ILE A CA 1
ATOM 1850 C C . ILE A 1 226 ? 55.613 6.053 -98.761 1.00 95.69 226 ILE A C 1
ATOM 1852 O O . ILE A 1 226 ? 56.250 5.793 -99.780 1.00 95.69 226 ILE A O 1
ATOM 1856 N N . GLU A 1 227 ? 55.832 7.154 -98.039 1.00 95.62 227 GLU A N 1
ATOM 1857 C CA . GLU A 1 227 ? 56.785 8.203 -98.429 1.00 95.62 227 GLU A CA 1
ATOM 1858 C C . GLU A 1 227 ? 58.204 7.648 -98.619 1.00 95.62 227 GLU A C 1
ATOM 1860 O O . GLU A 1 227 ? 58.880 7.943 -99.605 1.00 95.62 227 GLU A O 1
ATOM 1865 N N . VAL A 1 228 ? 58.667 6.778 -97.715 1.00 95.88 228 VAL A N 1
ATOM 1866 C CA . VAL A 1 228 ? 59.972 6.113 -97.844 1.00 95.88 228 VAL A CA 1
ATOM 1867 C C . VAL A 1 228 ? 60.026 5.212 -99.081 1.00 95.88 228 VAL A C 1
ATOM 1869 O O . VAL A 1 228 ? 61.066 5.151 -99.742 1.00 95.88 228 VAL A O 1
ATOM 1872 N N . ALA A 1 229 ? 58.947 4.501 -99.418 1.00 94.81 229 ALA A N 1
ATOM 1873 C CA . ALA A 1 229 ? 58.883 3.683 -100.628 1.00 94.81 229 ALA A CA 1
ATOM 1874 C C . ALA A 1 229 ? 58.906 4.540 -101.907 1.00 94.81 229 ALA A C 1
ATOM 1876 O O . ALA A 1 229 ? 59.601 4.186 -102.862 1.00 94.81 229 ALA A O 1
ATOM 1877 N N . GLU A 1 230 ? 58.205 5.674 -101.920 1.00 95.12 230 GLU A N 1
ATOM 1878 C CA . GLU A 1 230 ? 58.219 6.647 -103.019 1.00 95.12 230 GLU A CA 1
ATOM 1879 C C . GLU A 1 230 ? 59.597 7.290 -103.192 1.00 95.12 230 GLU A C 1
ATOM 1881 O O . GLU A 1 230 ? 60.142 7.288 -104.298 1.00 95.12 230 GLU A O 1
ATOM 1886 N N . MET A 1 231 ? 60.224 7.740 -102.101 1.00 95.69 231 MET A N 1
ATOM 1887 C CA . MET A 1 231 ? 61.596 8.255 -102.122 1.00 95.69 231 MET A CA 1
ATOM 1888 C C . MET A 1 231 ? 62.585 7.209 -102.648 1.00 95.69 231 MET A C 1
ATOM 1890 O O . MET A 1 231 ? 63.455 7.534 -103.457 1.00 95.69 231 MET A O 1
ATOM 1894 N N . LYS A 1 232 ? 62.453 5.938 -102.238 1.00 95.62 232 LYS A N 1
ATOM 1895 C CA . LYS A 1 232 ? 63.285 4.841 -102.761 1.00 95.62 232 LYS A CA 1
ATOM 1896 C C . LYS A 1 232 ? 63.116 4.669 -104.272 1.00 95.62 232 LYS A C 1
ATOM 1898 O O . LYS A 1 232 ? 64.129 4.583 -104.965 1.00 95.62 232 LYS A O 1
ATOM 1903 N N . LYS A 1 233 ? 61.878 4.674 -104.785 1.00 94.06 233 LYS A N 1
ATOM 1904 C CA . LYS A 1 233 ? 61.601 4.629 -106.234 1.00 94.06 233 LYS A CA 1
ATOM 1905 C C . LYS A 1 233 ? 62.237 5.816 -106.965 1.00 94.06 233 LYS A C 1
ATOM 1907 O O . LYS A 1 233 ? 62.961 5.606 -107.934 1.00 94.06 233 LYS A O 1
ATOM 1912 N N . GLY A 1 234 ? 62.056 7.038 -106.459 1.00 94.19 234 GLY A N 1
ATOM 1913 C CA . GLY A 1 234 ? 62.659 8.242 -107.042 1.00 94.19 234 GLY A CA 1
ATOM 1914 C C . GLY A 1 234 ? 64.193 8.190 -107.077 1.00 94.19 234 GLY A C 1
ATOM 1915 O O . GLY A 1 234 ? 64.814 8.547 -108.078 1.00 94.19 234 GLY A O 1
ATOM 1916 N N . ILE A 1 235 ? 64.832 7.665 -106.025 1.00 93.19 235 ILE A N 1
ATOM 1917 C CA . ILE A 1 235 ? 66.285 7.429 -106.003 1.00 93.19 235 ILE A CA 1
ATOM 1918 C C . ILE A 1 235 ? 66.701 6.402 -107.068 1.00 93.19 235 ILE A C 1
ATOM 1920 O O . ILE A 1 235 ? 67.726 6.593 -107.726 1.00 93.19 235 ILE A O 1
ATOM 1924 N N . GLU A 1 236 ? 65.956 5.307 -107.247 1.00 92.06 236 GLU A N 1
ATOM 1925 C CA . GLU A 1 236 ? 66.241 4.307 -108.286 1.00 92.06 236 GLU A CA 1
ATOM 1926 C C . GLU A 1 236 ? 66.128 4.883 -109.704 1.00 92.06 236 GLU A C 1
ATOM 1928 O O . GLU A 1 236 ? 66.985 4.607 -110.546 1.00 92.06 236 GLU A O 1
ATOM 1933 N N . GLU A 1 237 ? 65.122 5.715 -109.970 1.00 90.75 237 GLU A N 1
ATOM 1934 C CA . GLU A 1 237 ? 64.959 6.418 -111.248 1.00 90.75 237 GLU A CA 1
ATOM 1935 C C . GLU A 1 237 ? 66.113 7.389 -111.522 1.00 90.75 237 GLU A C 1
ATOM 1937 O O . GLU A 1 237 ? 66.714 7.351 -112.599 1.00 90.75 237 GLU A O 1
ATOM 1942 N N . LEU A 1 238 ? 66.500 8.201 -110.532 1.00 91.31 238 LEU A N 1
ATOM 1943 C CA . LEU A 1 238 ? 67.660 9.092 -110.642 1.00 91.31 238 LEU A CA 1
ATOM 1944 C C . LEU A 1 238 ? 68.962 8.311 -110.880 1.00 91.31 238 LEU A C 1
ATOM 1946 O O . LEU A 1 238 ? 69.774 8.703 -111.721 1.00 91.31 238 LEU A O 1
ATOM 1950 N N . LYS A 1 239 ? 69.158 7.173 -110.198 1.00 91.12 239 LYS A N 1
ATOM 1951 C CA . LYS A 1 239 ? 70.303 6.276 -110.441 1.00 91.12 239 LYS A CA 1
ATOM 1952 C C . LYS A 1 239 ? 70.328 5.761 -111.886 1.00 91.12 239 LYS A C 1
ATOM 1954 O O . LYS A 1 239 ? 71.400 5.737 -112.497 1.00 91.12 239 LYS A O 1
ATOM 1959 N N . LYS A 1 240 ? 69.175 5.387 -112.456 1.00 87.81 240 LYS A N 1
ATOM 1960 C CA . LYS A 1 240 ? 69.057 4.972 -113.868 1.00 87.81 240 LYS A CA 1
ATOM 1961 C C . LYS A 1 240 ? 69.410 6.109 -114.834 1.00 87.81 240 LYS A C 1
ATOM 1963 O O . LYS A 1 240 ? 70.190 5.894 -115.754 1.00 87.81 240 LYS A O 1
ATOM 1968 N N . MET A 1 241 ? 68.922 7.330 -114.600 1.00 83.19 241 MET A N 1
ATOM 1969 C CA . MET A 1 241 ? 69.267 8.491 -115.441 1.00 83.19 241 MET A CA 1
ATOM 1970 C C . MET A 1 241 ? 70.761 8.837 -115.397 1.00 83.19 241 MET A C 1
ATOM 1972 O O . MET A 1 241 ? 71.356 9.202 -116.411 1.00 83.19 241 MET A O 1
ATOM 1976 N N . CYS A 1 242 ? 71.387 8.733 -114.224 1.00 77.88 242 CYS A N 1
ATOM 1977 C CA . CYS A 1 242 ? 72.823 8.961 -114.094 1.00 77.88 242 CYS A CA 1
ATOM 1978 C C . CYS A 1 242 ? 73.636 7.887 -114.829 1.00 77.88 242 CYS A C 1
ATOM 1980 O O . CYS A 1 242 ? 74.616 8.222 -115.484 1.00 77.88 242 CYS A O 1
ATOM 1982 N N . THR A 1 243 ? 73.234 6.616 -114.771 1.00 77.25 243 THR A N 1
ATOM 1983 C CA . THR A 1 243 ? 73.939 5.528 -115.475 1.00 77.25 243 THR A CA 1
ATOM 1984 C C . THR A 1 243 ? 73.764 5.602 -116.994 1.00 77.25 243 THR A C 1
ATOM 1986 O O . THR A 1 243 ? 74.755 5.470 -117.707 1.00 77.25 243 THR A O 1
ATOM 1989 N N . SER A 1 244 ? 72.577 5.958 -117.504 1.00 70.12 244 SER A N 1
ATOM 1990 C CA . SER A 1 244 ? 72.368 6.149 -118.949 1.00 70.12 244 SER A CA 1
ATOM 1991 C C . SER A 1 244 ? 73.177 7.324 -119.519 1.00 70.12 244 SER A C 1
ATOM 1993 O O . SER A 1 244 ? 73.754 7.202 -120.596 1.00 70.12 244 SER A O 1
ATOM 1995 N N . LYS A 1 245 ? 73.311 8.434 -118.773 1.00 60.56 245 LYS A N 1
ATOM 1996 C CA . LYS A 1 245 ? 74.189 9.562 -119.152 1.00 60.56 245 LYS A CA 1
ATOM 1997 C C . LYS A 1 245 ? 75.681 9.206 -119.157 1.00 60.56 245 LYS A C 1
ATOM 1999 O O . LYS A 1 245 ? 76.461 9.881 -119.825 1.00 60.56 245 LYS A O 1
ATOM 2004 N N . TYR A 1 246 ? 76.094 8.173 -118.422 1.00 52.28 246 TYR A N 1
ATOM 2005 C CA . TYR A 1 246 ? 77.484 7.707 -118.386 1.00 52.28 246 TYR A CA 1
ATOM 2006 C C . TYR A 1 246 ? 77.816 6.653 -119.456 1.00 52.28 246 TYR A C 1
ATOM 2008 O O . TYR A 1 246 ? 78.999 6.471 -119.754 1.00 52.28 246 TYR A O 1
ATOM 2016 N N . ASP A 1 247 ? 76.820 6.005 -120.068 1.00 52.22 247 ASP A N 1
ATOM 2017 C CA . ASP A 1 247 ? 77.032 5.050 -121.167 1.00 52.22 247 ASP A CA 1
ATOM 2018 C C . ASP A 1 247 ? 77.077 5.712 -122.563 1.00 52.22 247 ASP A C 1
ATOM 2020 O O . ASP A 1 247 ? 77.614 5.127 -123.508 1.00 52.22 247 ASP A O 1
ATOM 2024 N N . GLU A 1 248 ? 76.636 6.969 -122.704 1.00 46.16 248 GLU A N 1
ATOM 2025 C CA . GLU A 1 248 ? 76.653 7.696 -123.987 1.00 46.16 248 GLU A CA 1
ATOM 2026 C C . GLU A 1 248 ? 78.016 8.249 -124.485 1.00 46.16 248 GLU A C 1
ATOM 2028 O O . GLU A 1 248 ? 78.164 8.377 -125.700 1.00 46.16 248 GLU A O 1
ATOM 2033 N N . PRO A 1 249 ? 79.086 8.478 -123.690 1.00 49.50 249 PRO A N 1
ATOM 2034 C CA . PRO A 1 249 ? 80.382 8.890 -124.243 1.00 49.50 249 PRO A CA 1
ATOM 2035 C C . PRO A 1 249 ? 81.398 7.743 -124.440 1.00 49.50 249 PRO A C 1
ATOM 2037 O O . PRO A 1 249 ? 82.605 7.996 -124.480 1.00 49.50 249 PRO A O 1
ATOM 2040 N N . LYS A 1 250 ? 80.968 6.477 -124.596 1.00 48.09 250 LYS A N 1
ATOM 2041 C CA . LYS A 1 250 ? 81.872 5.372 -125.010 1.00 48.09 250 LYS A CA 1
ATOM 2042 C C . LYS A 1 250 ? 81.910 5.100 -126.521 1.00 48.09 250 LYS A C 1
ATOM 2044 O O . LYS A 1 250 ? 82.753 4.320 -126.954 1.00 48.09 250 LYS A O 1
ATOM 2049 N N . LYS A 1 251 ? 81.084 5.772 -127.336 1.00 45.91 251 LYS A N 1
ATOM 2050 C CA . LYS A 1 251 ? 81.090 5.643 -128.812 1.00 45.91 251 LYS A CA 1
ATOM 2051 C C . LYS A 1 251 ? 81.691 6.827 -129.586 1.00 45.91 251 LYS A C 1
ATOM 2053 O O . LYS A 1 251 ? 81.701 6.791 -130.808 1.00 45.91 251 LYS A O 1
ATOM 2058 N N . MET A 1 252 ? 82.265 7.827 -128.916 1.00 43.75 252 MET A N 1
ATOM 2059 C CA . MET A 1 252 ? 83.024 8.901 -129.578 1.00 43.75 252 MET A CA 1
ATOM 2060 C C . MET A 1 252 ? 84.327 9.198 -128.823 1.00 43.75 252 MET A C 1
ATOM 2062 O O . MET A 1 252 ? 84.445 10.173 -128.088 1.00 43.75 252 MET A O 1
ATOM 2066 N N . LYS A 1 253 ? 85.314 8.311 -128.981 1.00 41.00 253 LYS A N 1
ATOM 2067 C CA . LYS A 1 253 ? 86.732 8.579 -128.689 1.00 41.00 253 LYS A CA 1
ATOM 2068 C C . LYS A 1 253 ? 87.602 8.004 -129.808 1.00 41.00 253 LYS A C 1
ATOM 2070 O O . LYS A 1 253 ? 88.396 7.098 -129.586 1.00 41.00 253 LYS A O 1
ATOM 2075 N N . SER A 1 254 ? 87.457 8.555 -131.002 1.00 39.78 254 SER A N 1
ATOM 2076 C CA . SER A 1 254 ? 88.552 8.647 -131.961 1.00 39.78 254 SER A CA 1
ATOM 2077 C C . SER A 1 254 ? 88.550 10.077 -132.485 1.00 39.78 254 SER A C 1
ATOM 2079 O O . SER A 1 254 ? 87.502 10.609 -132.829 1.00 39.78 254 SER A O 1
ATOM 2081 N N . ASP A 1 255 ? 89.734 10.676 -132.468 1.00 35.94 255 ASP A N 1
ATOM 2082 C CA . ASP A 1 255 ? 90.081 11.933 -133.125 1.00 35.94 255 ASP A CA 1
ATOM 2083 C C . ASP A 1 255 ? 89.613 13.212 -132.423 1.00 35.94 255 ASP A C 1
ATOM 2085 O O . ASP A 1 255 ? 88.571 13.790 -132.709 1.00 35.94 255 ASP A O 1
ATOM 2089 N N . THR A 1 256 ? 90.434 13.692 -131.481 1.00 36.53 256 THR A N 1
ATOM 2090 C CA . THR A 1 256 ? 91.288 14.892 -131.657 1.00 36.53 256 THR A CA 1
ATOM 2091 C C . THR A 1 256 ? 91.927 15.269 -130.301 1.00 36.53 256 THR A C 1
ATOM 2093 O O . THR A 1 256 ? 91.246 15.493 -129.303 1.00 36.53 256 THR A O 1
ATOM 2096 N N . LYS A 1 257 ? 93.259 15.354 -130.248 1.00 38.31 257 LYS A N 1
ATOM 2097 C CA . LYS A 1 257 ? 94.085 15.983 -129.191 1.00 38.31 257 LYS A CA 1
ATOM 2098 C C . LYS A 1 257 ? 95.156 16.822 -129.915 1.00 38.31 257 LYS A C 1
ATOM 2100 O O . LYS A 1 257 ? 95.496 16.445 -131.033 1.00 38.31 257 LYS A O 1
ATOM 2105 N N . PRO A 1 258 ? 95.880 17.751 -129.260 1.00 52.25 258 PRO A N 1
ATOM 2106 C CA . PRO A 1 258 ? 95.540 18.658 -128.148 1.00 52.25 258 PRO A CA 1
ATOM 2107 C C . PRO A 1 258 ? 96.099 20.096 -128.386 1.00 52.25 258 PRO A C 1
ATOM 2109 O O . PRO A 1 258 ? 96.884 20.301 -129.306 1.00 52.25 258 PRO A O 1
ATOM 2112 N N . ASN A 1 259 ? 95.828 21.084 -127.514 1.00 34.47 259 ASN A N 1
ATOM 2113 C CA . ASN A 1 259 ? 96.820 22.151 -127.268 1.00 34.47 259 ASN A CA 1
ATOM 2114 C C . ASN A 1 259 ? 96.717 22.785 -125.864 1.00 34.47 259 ASN A C 1
ATOM 2116 O O . ASN A 1 259 ? 95.641 22.893 -125.285 1.00 34.47 259 ASN A O 1
ATOM 2120 N N . ILE A 1 260 ? 97.880 23.143 -125.322 1.00 48.53 260 ILE A N 1
ATOM 2121 C CA . ILE A 1 260 ? 98.211 23.450 -123.922 1.00 48.53 260 ILE A CA 1
ATOM 2122 C C . ILE A 1 260 ? 98.186 24.967 -123.679 1.00 48.53 260 ILE A C 1
ATOM 2124 O O . ILE A 1 260 ? 98.616 25.727 -124.539 1.00 48.53 260 ILE A O 1
ATOM 2128 N N . SER A 1 261 ? 97.848 25.411 -122.462 1.00 35.94 261 SER A N 1
ATOM 2129 C CA . SER A 1 261 ? 98.440 26.635 -121.902 1.00 35.94 261 SER A CA 1
ATOM 2130 C C . SER A 1 261 ? 98.533 26.575 -120.375 1.00 35.94 261 SER A C 1
ATOM 2132 O O . SER A 1 261 ? 97.635 26.092 -119.689 1.00 35.94 261 SER A O 1
ATOM 2134 N N . LYS A 1 262 ? 99.688 27.017 -119.873 1.00 48.31 262 LYS A N 1
ATOM 2135 C CA . LYS A 1 262 ? 100.158 27.001 -118.484 1.00 48.31 262 LYS A CA 1
ATOM 2136 C C . LYS A 1 262 ? 99.625 28.225 -117.731 1.00 48.31 262 LYS A C 1
ATOM 2138 O O . LYS A 1 262 ? 99.615 29.304 -118.303 1.00 48.31 262 LYS A O 1
ATOM 2143 N N . ASN A 1 263 ? 99.334 28.081 -116.435 1.00 38.69 263 ASN A N 1
ATOM 2144 C CA . ASN A 1 263 ? 99.641 29.100 -115.420 1.00 38.69 263 ASN A CA 1
ATOM 2145 C C . ASN A 1 263 ? 99.568 28.515 -113.989 1.00 38.69 263 ASN A C 1
ATOM 2147 O O . ASN A 1 263 ? 98.666 27.758 -113.649 1.00 38.69 263 ASN A O 1
ATOM 2151 N N . ARG A 1 264 ? 100.557 28.878 -113.164 1.00 45.00 264 ARG A N 1
ATOM 2152 C CA . ARG A 1 264 ? 100.662 28.777 -111.683 1.00 45.00 264 ARG A CA 1
ATOM 2153 C C . ARG A 1 264 ? 100.775 30.235 -111.175 1.00 45.00 264 ARG A C 1
ATOM 2155 O O . ARG A 1 264 ? 101.230 31.022 -112.009 1.00 45.00 264 ARG A O 1
ATOM 2162 N N . PRO A 1 265 ? 100.505 30.649 -109.903 1.00 50.31 265 PRO A N 1
ATOM 2163 C CA . PRO A 1 265 ? 100.785 29.987 -108.592 1.00 50.31 265 PRO A CA 1
ATOM 2164 C C . PRO A 1 265 ? 99.751 30.391 -107.460 1.00 50.31 265 PRO A C 1
ATOM 2166 O O . PRO A 1 265 ? 98.647 30.760 -107.843 1.00 50.31 265 PRO A O 1
ATOM 2169 N N . PRO A 1 266 ? 100.038 30.517 -106.125 1.00 59.25 2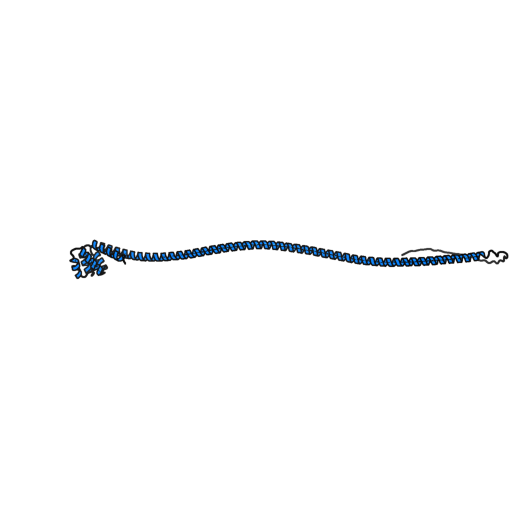66 PRO A N 1
ATOM 2170 C CA . PRO A 1 266 ? 100.625 29.637 -105.076 1.00 59.25 266 PRO A CA 1
ATOM 2171 C C . PRO A 1 266 ? 99.771 29.461 -103.759 1.00 59.25 266 PRO A C 1
ATOM 2173 O O . PRO A 1 266 ? 98.684 30.005 -103.614 1.00 59.25 266 PRO A O 1
ATOM 2176 N N . LEU A 1 267 ? 100.326 28.691 -102.796 1.00 56.62 267 LEU A N 1
ATOM 2177 C CA . LEU A 1 267 ? 99.918 28.345 -101.402 1.00 56.62 267 LEU A CA 1
ATOM 2178 C C . LEU A 1 267 ? 99.806 29.504 -100.381 1.00 56.62 267 LEU A C 1
ATOM 2180 O O . LEU A 1 267 ? 100.647 30.373 -100.510 1.00 56.62 267 LEU A O 1
ATOM 2184 N N . TRP A 1 268 ? 98.978 29.369 -99.309 1.00 45.56 268 TRP A N 1
ATOM 2185 C CA . TRP A 1 268 ? 99.194 29.646 -97.837 1.00 45.56 268 TRP A CA 1
ATOM 2186 C C . TRP A 1 268 ? 98.046 28.950 -97.019 1.00 45.56 268 TRP A C 1
ATOM 2188 O O . TRP A 1 268 ? 96.895 29.089 -97.415 1.00 45.56 268 TRP A O 1
ATOM 2198 N N . ARG A 1 269 ? 98.247 27.951 -96.117 1.00 42.81 269 ARG A N 1
ATOM 2199 C CA . ARG A 1 269 ? 98.482 27.943 -94.624 1.00 42.81 269 ARG A CA 1
ATOM 2200 C C . ARG A 1 269 ? 97.535 28.862 -93.801 1.00 42.81 269 ARG A C 1
ATOM 2202 O O . ARG A 1 269 ? 97.333 29.979 -94.235 1.00 42.81 269 ARG A O 1
ATOM 2209 N N . SER A 1 270 ? 96.973 28.566 -92.610 1.00 42.12 270 SER A N 1
ATOM 2210 C CA . SER A 1 270 ? 97.101 27.502 -91.575 1.00 42.12 270 SER A CA 1
ATOM 2211 C C . SER A 1 270 ? 96.162 27.775 -90.359 1.00 42.12 270 SER A C 1
ATOM 2213 O O . SER A 1 270 ? 95.954 28.944 -90.065 1.00 42.12 270 SER A O 1
ATOM 2215 N N . GLY A 1 271 ? 95.762 26.732 -89.593 1.00 38.66 271 GLY A N 1
ATOM 2216 C CA . GLY A 1 271 ? 95.492 26.744 -88.119 1.00 38.66 271 GLY A CA 1
ATOM 2217 C C . GLY A 1 271 ? 94.147 27.322 -87.609 1.00 38.66 271 GLY A C 1
ATOM 2218 O O . GLY A 1 271 ? 93.606 28.196 -88.261 1.00 38.66 271 GLY A O 1
ATOM 2219 N N . THR A 1 272 ? 93.512 26.946 -86.480 1.00 43.34 272 THR A N 1
ATOM 2220 C CA . THR A 1 272 ? 93.760 26.012 -85.346 1.00 43.34 272 THR A CA 1
ATOM 2221 C C . THR A 1 272 ? 92.481 25.839 -84.471 1.00 43.34 272 THR A C 1
ATOM 2223 O O . THR A 1 272 ? 91.709 26.780 -84.346 1.00 43.34 272 THR A O 1
ATOM 2226 N N . SER A 1 273 ? 92.337 24.664 -83.825 1.00 42.31 273 SER A N 1
ATOM 2227 C CA . SER A 1 273 ? 91.831 24.347 -82.451 1.00 42.31 273 SER A CA 1
ATOM 2228 C C . SER A 1 273 ? 90.493 24.876 -81.867 1.00 42.31 273 SER A C 1
ATOM 2230 O O . SER A 1 273 ? 90.342 26.076 -81.672 1.00 42.31 273 SER A O 1
ATOM 2232 N N . SER A 1 274 ? 89.627 23.960 -81.382 1.00 38.56 274 SER A N 1
ATOM 2233 C CA . SER A 1 274 ? 89.352 23.677 -79.937 1.00 38.56 274 SER A CA 1
ATOM 2234 C C . SER A 1 274 ? 87.937 23.116 -79.630 1.00 38.56 274 SER A C 1
ATOM 2236 O O . SER A 1 274 ? 86.921 23.697 -79.985 1.00 38.56 274 SER A O 1
ATOM 2238 N N . THR A 1 275 ? 87.903 21.986 -78.913 1.00 47.47 275 THR A N 1
ATOM 2239 C CA . THR A 1 275 ? 86.799 21.287 -78.183 1.00 47.47 275 THR A CA 1
ATOM 2240 C C . THR A 1 275 ? 86.513 21.914 -76.781 1.00 47.47 275 THR A C 1
ATOM 2242 O O . THR A 1 275 ? 87.291 22.787 -76.405 1.00 47.47 275 THR A O 1
ATOM 2245 N N . PRO A 1 276 ? 85.675 21.363 -75.846 1.00 68.81 276 PRO A N 1
ATOM 2246 C CA . PRO A 1 276 ? 84.270 20.851 -75.830 1.00 68.81 276 PRO A CA 1
ATOM 2247 C C . PRO A 1 276 ? 83.451 21.259 -74.532 1.00 68.81 276 PRO A C 1
ATOM 2249 O O . PRO A 1 276 ? 83.946 22.055 -73.742 1.00 68.81 276 PRO A O 1
ATOM 2252 N N . ARG A 1 277 ? 82.301 20.576 -74.241 1.00 46.53 277 ARG A N 1
ATOM 2253 C CA . ARG A 1 277 ? 81.474 20.459 -72.971 1.00 46.53 277 ARG A CA 1
ATOM 2254 C C . ARG A 1 277 ? 80.384 21.533 -72.713 1.00 46.53 277 ARG A C 1
ATOM 2256 O O . ARG A 1 277 ? 80.591 22.673 -73.079 1.00 46.53 277 ARG A O 1
ATOM 2263 N N . HIS A 1 278 ? 79.216 21.296 -72.075 1.00 45.53 278 HIS A N 1
ATOM 2264 C CA . HIS A 1 278 ? 78.694 20.237 -71.172 1.00 45.53 278 HIS A CA 1
ATOM 2265 C C . HIS A 1 278 ? 77.137 20.286 -71.041 1.00 45.53 278 HIS A C 1
ATOM 2267 O O . HIS A 1 278 ? 76.568 21.366 -71.026 1.00 45.53 278 HIS A O 1
ATOM 2273 N N . LEU A 1 279 ? 76.508 19.108 -70.889 1.00 54.16 279 LEU A N 1
ATOM 2274 C CA . LEU A 1 279 ? 75.472 18.633 -69.926 1.00 54.16 279 LEU A CA 1
ATOM 2275 C C . LEU A 1 279 ? 74.470 19.543 -69.139 1.00 54.16 279 LEU A C 1
ATOM 2277 O O . LEU A 1 279 ? 74.861 20.532 -68.528 1.00 54.16 279 LEU A O 1
ATOM 2281 N N . LYS A 1 280 ? 73.281 18.925 -68.908 1.00 48.78 280 LYS A N 1
ATOM 2282 C CA . LYS A 1 280 ? 72.190 19.100 -67.890 1.00 48.78 280 LYS A CA 1
ATOM 2283 C C . LYS A 1 280 ? 71.030 20.039 -68.283 1.00 48.78 280 LYS A C 1
ATOM 2285 O O . LYS A 1 280 ? 71.280 21.099 -68.828 1.00 48.78 280 LYS A O 1
ATOM 2290 N N . LYS A 1 281 ? 69.754 19.729 -68.007 1.00 49.31 281 LYS A N 1
ATOM 2291 C CA . LYS A 1 281 ? 69.117 18.797 -67.054 1.00 49.31 281 LYS A CA 1
ATOM 2292 C C . LYS A 1 281 ? 67.750 18.371 -67.593 1.00 49.31 281 LYS A C 1
ATOM 2294 O O . LYS A 1 281 ? 67.135 19.220 -68.270 1.00 49.31 281 LYS A O 1
#

Organism: Mytilus edulis (NCBI:txid6550)

InterPro domains:
  IPR001315 CARD domain [PS50209] (1-63)
  IPR011029 Death-like domain superfamily [G3DSA:1.10.533.10] (2-94)
  IPR011029 Death-like domain superfamily [SSF47986] (9-88)

pLDDT: mean 83.99, std 17.96, range [34.47, 98.62]